Protein AF-A0A7C1WNA3-F1 (afdb_monomer_lite)

Foldseek 3Di:
DVVQCVPFFPDFADDPPDPPSPWTWGWQWADDPPHRPDTDTDTFTDDQQLCLQLPVLLQAPDPNLSSVLRVLCVVVPHDSQQLSLLLSLVQVCCVVVLDHCVLQVANRDRNPSVSSSVSSVCCVVVPDPLSVQSVQTLCRNCVVSNDQLSSQAAPRHHQTNALAALLSLLLLNVFLPSDCLLAVRRVVSVVQQVHDDDLVVSLVRSLQRNLLSQLVVVVVDDPVCVVVDDLVNVQVVCVVVVDHDDSVNSSVNSNVSRLVSVVVCVVVPDDLVPTDHRNVSQVDQHSNGGYDPVSNVVSSVVNVVVSVVVNVVVVVVVPD

Structure (mmCIF, N/CA/C/O backbone):
data_AF-A0A7C1WNA3-F1
#
_entry.id   AF-A0A7C1WNA3-F1
#
loop_
_atom_site.group_PDB
_atom_site.id
_atom_site.type_symbol
_atom_site.label_atom_id
_atom_site.label_alt_id
_atom_site.label_comp_id
_atom_site.label_asym_id
_atom_site.label_entity_id
_atom_site.label_seq_id
_atom_site.pdbx_PDB_ins_code
_atom_site.Cartn_x
_atom_site.Cartn_y
_atom_site.Cartn_z
_atom_site.occupancy
_atom_site.B_iso_or_equiv
_atom_site.auth_seq_id
_atom_site.auth_comp_id
_atom_site.auth_asym_id
_atom_site.auth_atom_id
_atom_site.pdbx_PDB_model_num
ATOM 1 N N . GLY A 1 1 ? 12.438 12.921 -2.416 1.00 82.19 1 GLY A N 1
ATOM 2 C CA . GLY A 1 1 ? 11.435 13.795 -3.075 1.00 82.19 1 GLY A CA 1
ATOM 3 C C . GLY A 1 1 ? 12.039 15.104 -3.565 1.00 82.19 1 GLY A C 1
ATOM 4 O O . GLY A 1 1 ? 11.635 15.626 -4.592 1.00 82.19 1 GLY A O 1
ATOM 5 N N . GLU A 1 2 ? 13.040 15.614 -2.862 1.00 90.38 2 GLU A N 1
ATOM 6 C CA . GLU A 1 2 ? 13.782 16.852 -3.089 1.00 90.38 2 GLU A CA 1
ATOM 7 C C . GLU A 1 2 ? 14.312 16.964 -4.522 1.00 90.38 2 GLU A C 1
ATOM 9 O O . GLU A 1 2 ? 14.096 17.977 -5.172 1.00 90.38 2 GLU A O 1
ATOM 14 N N . ARG A 1 3 ? 14.910 15.897 -5.067 1.00 89.50 3 ARG A N 1
ATOM 15 C CA . ARG A 1 3 ? 15.403 15.880 -6.456 1.00 89.50 3 ARG A CA 1
ATOM 16 C C . ARG A 1 3 ? 14.287 15.981 -7.506 1.00 89.50 3 ARG A C 1
ATOM 18 O O . ARG A 1 3 ? 14.497 16.582 -8.555 1.00 89.50 3 ARG A O 1
ATOM 25 N N . LEU A 1 4 ? 13.116 15.394 -7.240 1.00 92.44 4 LEU A N 1
ATOM 26 C CA . LEU A 1 4 ? 11.930 15.553 -8.094 1.00 92.44 4 LEU A CA 1
ATOM 27 C C . LEU A 1 4 ? 11.435 17.001 -8.034 1.00 92.44 4 LEU A C 1
ATOM 29 O O . LEU A 1 4 ? 11.191 17.602 -9.075 1.00 92.44 4 LEU A O 1
ATOM 33 N N . ALA A 1 5 ? 11.370 17.572 -6.828 1.00 92.25 5 ALA A N 1
ATOM 34 C CA . ALA A 1 5 ? 10.982 18.961 -6.619 1.00 92.25 5 ALA A CA 1
ATOM 35 C C . ALA A 1 5 ? 11.927 19.952 -7.317 1.00 92.25 5 ALA A C 1
ATOM 37 O O . ALA A 1 5 ? 11.470 20.865 -7.992 1.00 92.25 5 ALA A O 1
ATOM 38 N N . GLU A 1 6 ? 13.237 19.749 -7.197 1.00 93.81 6 GLU A N 1
ATOM 39 C CA . GLU A 1 6 ? 14.253 20.621 -7.791 1.00 93.81 6 GLU A CA 1
ATOM 40 C C . GLU A 1 6 ? 14.226 20.596 -9.326 1.00 93.81 6 GLU A C 1
ATOM 42 O O . GLU A 1 6 ? 14.429 21.627 -9.963 1.00 93.81 6 GLU A O 1
ATOM 47 N N . ARG A 1 7 ? 14.011 19.421 -9.931 1.00 93.94 7 ARG A N 1
ATOM 48 C CA . ARG A 1 7 ? 14.268 19.221 -11.368 1.00 93.94 7 ARG A CA 1
ATOM 49 C C . ARG A 1 7 ? 13.031 19.048 -12.236 1.00 93.94 7 ARG A C 1
ATOM 51 O O . ARG A 1 7 ? 13.111 19.322 -13.428 1.00 93.94 7 ARG A O 1
ATOM 58 N N . TYR A 1 8 ? 11.934 18.550 -11.674 1.00 95.44 8 TYR A N 1
ATOM 59 C CA . TYR A 1 8 ? 10.767 18.121 -12.447 1.00 95.44 8 TYR A CA 1
ATOM 60 C C . TYR A 1 8 ? 9.455 18.745 -11.976 1.00 95.44 8 TYR A C 1
ATOM 62 O O . TYR A 1 8 ? 8.510 18.763 -12.756 1.00 95.44 8 TYR A O 1
ATOM 70 N N . LEU A 1 9 ? 9.348 19.255 -10.745 1.00 96.31 9 LEU A N 1
ATOM 71 C CA . LEU A 1 9 ? 8.100 19.845 -10.253 1.00 96.31 9 LEU A CA 1
ATOM 72 C C . LEU A 1 9 ? 7.700 21.065 -11.087 1.00 96.31 9 LEU A C 1
ATOM 74 O O . LEU A 1 9 ? 8.359 22.100 -11.056 1.00 96.31 9 LEU A O 1
ATOM 78 N N . GLY A 1 10 ? 6.575 20.955 -11.792 1.00 95.94 10 GLY A N 1
ATOM 79 C CA . GLY A 1 10 ? 5.985 22.079 -12.516 1.00 95.94 10 GLY A CA 1
ATOM 80 C C . GLY A 1 10 ? 5.085 22.914 -11.633 1.00 95.94 10 GLY A C 1
ATOM 81 O O . GLY A 1 10 ? 5.159 24.140 -11.634 1.00 95.94 10 GLY A O 1
ATOM 82 N N . ARG A 1 11 ? 4.201 22.249 -10.885 1.00 95.31 11 ARG A N 1
ATOM 83 C CA . ARG A 1 11 ? 3.279 22.914 -9.963 1.00 95.31 11 ARG A CA 1
ATOM 84 C C . ARG A 1 11 ? 2.767 21.966 -8.892 1.00 95.31 11 ARG A C 1
ATOM 86 O O . ARG A 1 11 ? 2.820 20.746 -9.037 1.00 95.31 11 ARG A O 1
ATOM 93 N N . ARG A 1 12 ? 2.201 22.562 -7.849 1.00 96.06 12 ARG A N 1
ATOM 94 C CA . ARG A 1 12 ? 1.399 21.872 -6.842 1.00 96.06 12 ARG A CA 1
ATOM 95 C C . ARG A 1 12 ? -0.065 22.236 -7.020 1.00 96.06 12 ARG A C 1
ATOM 97 O O . ARG A 1 12 ? -0.374 23.377 -7.363 1.00 96.06 12 ARG A O 1
ATOM 104 N N . VAL A 1 13 ? -0.950 21.277 -6.787 1.00 96.25 13 VAL A N 1
ATOM 105 C CA . VAL A 1 13 ? -2.403 21.487 -6.795 1.00 96.25 13 VAL A CA 1
ATOM 106 C C . VAL A 1 13 ? -3.018 20.932 -5.512 1.00 96.25 13 VAL A C 1
ATOM 108 O O . VAL A 1 13 ? -2.394 20.157 -4.784 1.00 96.25 13 VAL A O 1
ATOM 111 N N . SER A 1 14 ? -4.226 21.378 -5.187 1.00 96.38 14 SER A N 1
ATOM 112 C CA . SER A 1 14 ? -4.974 20.926 -4.016 1.00 96.38 14 SER A CA 1
ATOM 113 C C . SER A 1 14 ? -6.260 20.219 -4.414 1.00 96.38 14 SER A C 1
ATOM 115 O O . SER A 1 14 ? -6.853 20.503 -5.454 1.00 96.38 14 SER A O 1
ATOM 117 N N . CYS A 1 15 ? -6.717 19.322 -3.540 1.00 96.31 15 CYS A N 1
ATOM 118 C CA . CYS A 1 15 ? -8.102 18.870 -3.556 1.00 96.31 15 CYS A CA 1
ATOM 119 C C . CYS A 1 15 ? -9.043 20.042 -3.233 1.00 96.31 15 CYS A C 1
ATOM 121 O O . CYS A 1 15 ? -8.630 21.047 -2.641 1.00 96.31 15 CYS A O 1
ATOM 123 N N . ALA A 1 16 ? -10.325 19.888 -3.566 1.00 94.75 16 ALA A N 1
ATOM 124 C CA . ALA A 1 16 ? -11.348 20.884 -3.264 1.00 94.75 16 ALA A CA 1
ATOM 125 C C . ALA A 1 16 ? -11.318 21.298 -1.780 1.00 94.75 16 ALA A C 1
ATOM 127 O O . ALA A 1 16 ? -11.247 20.452 -0.889 1.00 94.75 16 ALA A O 1
ATOM 128 N N . HIS A 1 17 ? -11.347 22.611 -1.532 1.00 92.62 17 HIS A N 1
ATOM 129 C CA . HIS A 1 17 ? -11.331 23.233 -0.199 1.00 92.62 17 HIS A CA 1
ATOM 130 C C . HIS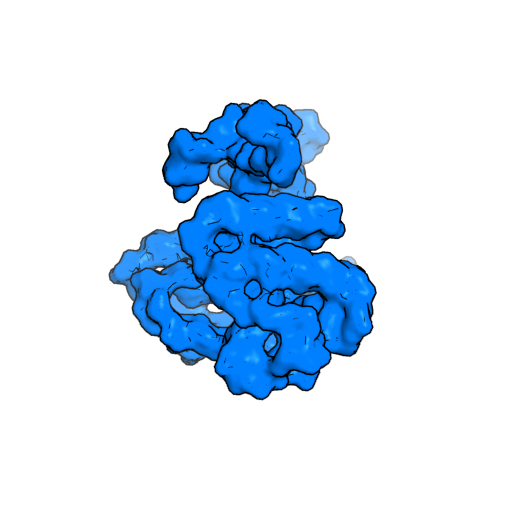 A 1 17 ? -10.099 22.934 0.679 1.00 92.62 17 HIS A C 1
ATOM 132 O O . HIS A 1 17 ? -10.075 23.310 1.850 1.00 92.62 17 HIS A O 1
ATOM 138 N N . CYS A 1 18 ? -9.052 22.296 0.145 1.00 94.44 18 CYS A N 1
ATOM 139 C CA . CYS A 1 18 ? -7.848 21.979 0.907 1.00 94.44 18 CYS A CA 1
ATOM 140 C C . CYS A 1 18 ? -6.769 23.070 0.739 1.00 94.44 18 CYS A C 1
ATOM 142 O O . CYS A 1 18 ? -6.335 23.319 -0.388 1.00 94.44 18 CYS A O 1
ATOM 144 N N . PRO A 1 19 ? -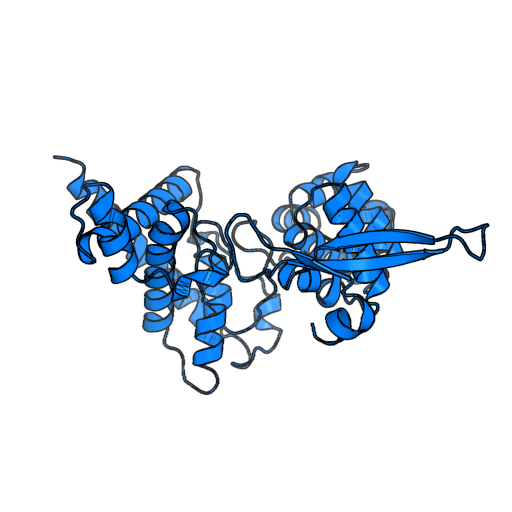6.252 23.673 1.829 1.00 93.00 19 PRO A N 1
ATOM 145 C CA . PRO A 1 19 ? -5.196 24.688 1.743 1.00 93.00 19 PRO A CA 1
ATOM 146 C C . PRO A 1 19 ? -3.778 24.101 1.609 1.00 93.00 19 PRO A C 1
ATOM 148 O O . PRO A 1 19 ? -2.819 24.850 1.459 1.00 93.00 19 PRO A O 1
ATOM 151 N N . VAL A 1 20 ? -3.610 22.775 1.691 1.00 93.94 20 VAL A N 1
ATOM 152 C CA . VAL A 1 20 ? -2.284 22.129 1.788 1.00 93.94 20 VAL A CA 1
ATOM 153 C C . VAL A 1 20 ? -1.576 22.025 0.433 1.00 93.94 20 VAL A C 1
ATOM 155 O O . VAL A 1 20 ? -0.348 22.072 0.382 1.00 93.94 20 VAL A O 1
ATOM 158 N N . ALA A 1 21 ? -2.332 21.863 -0.659 1.00 93.81 21 ALA A N 1
ATOM 159 C CA . ALA A 1 21 ? -1.806 21.618 -2.007 1.00 93.81 21 ALA A CA 1
ATOM 160 C C . ALA A 1 21 ? -0.738 20.504 -2.052 1.00 93.81 21 ALA A C 1
ATOM 162 O O . ALA A 1 21 ? 0.398 20.730 -2.470 1.00 93.81 21 ALA A O 1
ATOM 163 N N . CYS A 1 22 ? -1.054 19.316 -1.524 1.00 94.38 22 CYS A N 1
ATOM 164 C CA . CYS A 1 22 ? -0.089 18.215 -1.417 1.00 94.38 22 CYS A CA 1
ATOM 165 C C . CYS A 1 22 ? 0.193 17.491 -2.741 1.00 94.38 22 CYS A C 1
ATOM 167 O O . CYS A 1 22 ? 1.197 16.796 -2.810 1.00 94.38 22 CYS A O 1
ATOM 169 N N . ILE A 1 23 ? -0.648 17.655 -3.767 1.00 95.12 23 ILE A N 1
ATOM 170 C CA . ILE A 1 23 ? -0.497 16.956 -5.048 1.00 95.12 23 ILE A CA 1
ATOM 171 C C . ILE A 1 23 ? 0.629 17.626 -5.832 1.00 95.12 23 ILE A C 1
ATOM 173 O O . ILE A 1 23 ? 0.541 18.816 -6.160 1.00 95.12 23 ILE A O 1
ATOM 177 N N . HIS A 1 24 ? 1.680 16.871 -6.137 1.00 96.25 24 HIS A N 1
ATOM 178 C CA . HIS A 1 24 ? 2.808 17.336 -6.935 1.00 96.25 24 HIS A CA 1
ATOM 179 C C . HIS A 1 24 ? 2.653 16.873 -8.380 1.00 96.25 24 HIS A C 1
ATOM 181 O O . HIS A 1 24 ? 2.419 15.696 -8.632 1.00 96.25 24 HIS A O 1
ATOM 187 N N . LEU A 1 25 ? 2.819 17.793 -9.332 1.00 97.00 25 LEU A N 1
ATOM 188 C CA . LEU A 1 25 ? 2.789 17.485 -10.759 1.00 97.00 25 LEU A CA 1
ATOM 189 C C . LEU A 1 25 ? 4.186 17.690 -11.350 1.00 97.00 25 LEU A C 1
ATOM 191 O O . LEU A 1 25 ? 4.662 18.827 -11.454 1.00 97.00 25 LEU A O 1
ATOM 195 N N . ALA A 1 26 ? 4.838 16.592 -11.728 1.00 97.31 26 ALA A N 1
ATOM 196 C CA . ALA A 1 26 ? 6.068 16.618 -12.508 1.00 97.31 26 ALA A CA 1
ATOM 197 C C . ALA A 1 26 ? 5.768 17.047 -13.944 1.00 97.31 26 ALA A C 1
ATOM 199 O O . ALA A 1 26 ? 4.706 16.745 -14.477 1.00 97.31 26 ALA A O 1
ATOM 200 N N . VAL A 1 27 ? 6.724 17.714 -14.580 1.00 96.88 27 VAL A N 1
ATOM 201 C CA . VAL A 1 27 ? 6.702 18.056 -16.002 1.00 96.88 27 VAL A CA 1
ATOM 202 C C . VAL A 1 27 ? 7.693 17.151 -16.710 1.00 96.88 27 VAL A C 1
ATOM 204 O O . VAL A 1 27 ? 8.907 17.328 -16.595 1.00 96.88 27 VAL A O 1
ATOM 207 N N . LEU A 1 28 ? 7.170 16.185 -17.454 1.00 93.88 28 LEU A N 1
ATOM 208 C CA . LEU A 1 28 ? 7.953 15.335 -18.334 1.00 93.88 28 LEU A CA 1
ATOM 209 C C . LEU A 1 28 ? 7.975 15.972 -19.727 1.00 93.88 28 LEU A C 1
ATOM 211 O O . LEU A 1 28 ? 6.927 16.192 -20.332 1.00 93.88 28 LEU A O 1
ATOM 215 N N . ARG A 1 29 ? 9.169 16.319 -20.219 1.00 91.19 29 ARG A N 1
ATOM 216 C CA . ARG A 1 29 ? 9.361 16.913 -21.549 1.00 91.19 29 ARG A CA 1
ATOM 217 C C . ARG A 1 29 ? 10.098 15.938 -22.444 1.00 91.19 29 ARG A C 1
ATOM 219 O O . ARG A 1 29 ? 11.282 15.694 -22.238 1.00 91.19 29 ARG A O 1
ATOM 226 N N . GLU A 1 30 ? 9.417 15.452 -23.467 1.00 88.62 30 GLU A N 1
ATOM 227 C CA . GLU A 1 30 ? 9.962 14.466 -24.394 1.00 88.62 30 GLU A CA 1
ATOM 228 C C . GLU A 1 30 ? 10.103 15.079 -25.788 1.00 88.62 30 GLU A C 1
ATOM 230 O O .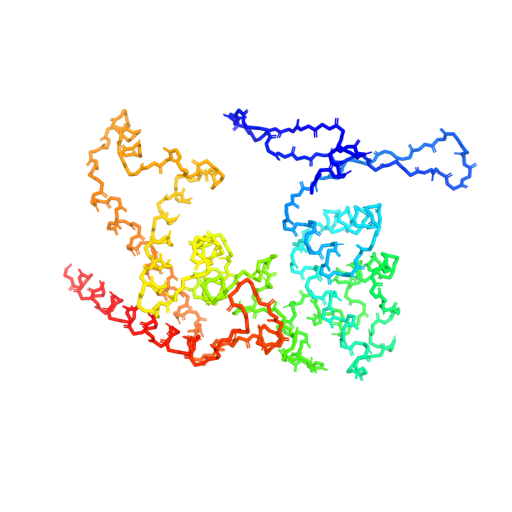 GLU A 1 30 ? 9.128 15.639 -26.296 1.00 88.62 30 GLU A O 1
ATOM 235 N N . PRO A 1 31 ? 11.288 15.020 -26.418 1.00 87.69 31 PRO A N 1
ATOM 236 C CA . PRO A 1 31 ? 11.465 15.546 -27.763 1.00 87.69 31 PRO A CA 1
ATOM 237 C C . PRO A 1 31 ? 10.686 14.702 -28.776 1.00 87.69 31 PRO A C 1
ATOM 239 O O . PRO A 1 31 ? 10.656 13.471 -28.688 1.00 87.69 31 PRO A O 1
ATOM 242 N N . TYR A 1 32 ? 10.096 15.344 -29.784 1.00 85.81 32 TYR A N 1
ATOM 243 C CA . TYR A 1 32 ? 9.568 14.602 -30.929 1.00 85.81 32 TYR A CA 1
ATOM 244 C C . TYR A 1 32 ? 10.724 13.965 -31.707 1.00 85.81 32 TYR A C 1
ATOM 246 O O . TYR A 1 32 ? 11.742 14.608 -31.960 1.00 85.81 32 TYR A O 1
ATOM 254 N N . LYS A 1 33 ? 10.549 12.706 -32.136 1.00 80.38 33 LYS A N 1
ATOM 255 C CA . LYS A 1 33 ? 11.604 11.917 -32.805 1.00 80.38 33 LYS A CA 1
ATOM 256 C C . LYS A 1 33 ? 12.230 12.620 -34.018 1.00 80.38 33 LYS A C 1
ATOM 258 O O . LYS A 1 33 ? 13.418 12.450 -34.259 1.00 80.38 33 LYS A O 1
ATOM 263 N N . ASN A 1 34 ? 11.441 13.406 -34.753 1.00 86.19 34 ASN A N 1
ATOM 264 C CA . ASN A 1 34 ? 11.853 14.025 -36.017 1.00 86.19 34 ASN A CA 1
ATOM 265 C C . ASN A 1 34 ? 11.862 15.564 -35.983 1.00 86.19 34 ASN A C 1
ATOM 267 O O . ASN A 1 34 ? 12.097 16.186 -37.014 1.00 86.19 34 ASN A O 1
ATOM 271 N N . GLU A 1 35 ? 11.603 16.189 -34.831 1.00 86.12 35 GLU A N 1
ATOM 272 C CA . GLU A 1 35 ? 11.439 17.644 -34.733 1.00 86.12 35 GLU A CA 1
ATOM 273 C C . GLU A 1 35 ? 12.253 18.205 -33.549 1.00 86.12 35 GLU A C 1
ATOM 275 O O . GLU A 1 35 ? 11.746 18.282 -32.429 1.00 86.12 35 GLU A O 1
ATOM 280 N N . PRO A 1 36 ? 13.521 18.617 -33.771 1.00 69.31 36 PRO A N 1
ATOM 281 C CA . PRO A 1 36 ? 14.528 18.841 -32.720 1.00 69.31 36 PRO A CA 1
ATOM 282 C C . PRO A 1 36 ? 14.260 20.008 -31.751 1.00 69.31 36 PRO A C 1
ATOM 284 O O . PRO A 1 36 ? 15.050 20.236 -30.838 1.00 69.31 36 PRO A O 1
ATOM 287 N N . TYR A 1 37 ? 13.152 20.734 -31.912 1.00 84.69 37 TYR A N 1
ATOM 288 C CA . TYR A 1 37 ? 12.747 21.844 -31.038 1.00 84.69 37 TYR A CA 1
ATOM 289 C C . TYR A 1 37 ? 11.339 21.691 -30.460 1.00 84.69 37 TYR A C 1
ATOM 291 O O . TYR A 1 37 ? 10.916 22.511 -29.642 1.00 84.69 37 TYR A O 1
ATOM 299 N N . PHE A 1 38 ? 10.613 20.651 -30.861 1.00 88.56 38 PHE A N 1
ATOM 300 C CA . PHE A 1 38 ? 9.264 20.398 -30.388 1.00 88.56 38 PHE A CA 1
ATOM 301 C C . PHE A 1 38 ? 9.320 19.366 -29.265 1.00 88.56 38 PHE A C 1
ATOM 303 O O . PHE A 1 38 ? 10.083 18.399 -29.322 1.00 88.56 38 PHE A O 1
ATOM 310 N N . TYR A 1 39 ? 8.476 19.551 -28.250 1.00 89.25 39 TYR A N 1
ATOM 311 C CA . TYR A 1 39 ? 8.396 18.650 -27.104 1.00 89.25 39 TYR A CA 1
ATOM 312 C C . TYR A 1 39 ? 6.946 18.302 -26.789 1.00 89.25 39 TYR A C 1
ATOM 314 O O . TYR A 1 39 ? 6.096 19.193 -26.712 1.00 89.25 39 TYR A O 1
ATOM 322 N N . LYS A 1 40 ? 6.679 17.023 -26.528 1.00 90.12 40 LYS A N 1
ATOM 323 C CA . LYS A 1 40 ? 5.497 16.610 -25.773 1.00 90.12 40 LYS A CA 1
ATOM 324 C C . LYS A 1 40 ? 5.751 16.980 -24.315 1.00 90.12 40 LYS A C 1
ATOM 326 O O . LYS A 1 40 ? 6.793 16.639 -23.761 1.00 90.12 40 LYS A O 1
ATOM 331 N N . THR A 1 41 ? 4.829 17.728 -23.719 1.00 93.69 41 THR A N 1
ATOM 332 C CA . THR A 1 41 ? 4.868 18.047 -22.290 1.00 93.69 41 THR A CA 1
ATOM 333 C C . THR A 1 41 ? 3.740 17.304 -21.601 1.00 93.69 41 THR A C 1
ATOM 335 O O . THR A 1 41 ? 2.576 17.597 -21.868 1.00 93.69 41 THR A O 1
ATOM 338 N N . THR A 1 42 ? 4.086 16.381 -20.712 1.00 95.00 42 THR A N 1
ATOM 339 C CA . THR A 1 42 ? 3.125 15.629 -19.905 1.00 95.00 42 THR A CA 1
ATOM 340 C C . THR A 1 42 ? 3.241 16.050 -18.446 1.00 95.00 42 THR A C 1
ATOM 342 O O . THR A 1 42 ? 4.348 16.218 -17.929 1.00 95.00 42 THR A O 1
ATOM 345 N N . PHE A 1 43 ? 2.100 16.232 -17.782 1.00 96.12 43 PHE A N 1
ATOM 346 C CA . PHE A 1 43 ? 2.059 16.431 -16.338 1.00 96.12 43 PHE A CA 1
ATOM 347 C C . PHE A 1 43 ? 1.774 15.101 -15.656 1.00 96.12 43 PHE A C 1
ATOM 349 O O . PHE A 1 43 ? 0.683 14.567 -15.821 1.00 96.12 43 PHE A O 1
ATOM 356 N N . VAL A 1 44 ? 2.727 14.607 -14.872 1.00 96.56 44 VAL A N 1
ATOM 357 C CA . VAL A 1 44 ? 2.605 13.327 -14.164 1.00 96.56 44 VAL A CA 1
ATOM 358 C C . VAL A 1 44 ? 2.448 13.612 -12.677 1.00 96.56 44 VAL A C 1
ATOM 360 O O . VAL A 1 44 ? 3.317 14.248 -12.070 1.00 96.56 44 VAL A O 1
ATOM 363 N N . SER A 1 45 ? 1.329 13.186 -12.092 1.00 95.31 45 SER A N 1
ATOM 364 C CA . SER A 1 45 ? 1.125 13.286 -10.647 1.00 95.31 45 SER A CA 1
ATOM 365 C C . SER A 1 45 ? 2.013 12.279 -9.937 1.00 95.31 45 SER A C 1
ATOM 367 O O . SER A 1 45 ? 2.071 11.122 -10.338 1.00 95.31 45 SER A O 1
ATOM 369 N N . TYR A 1 46 ? 2.713 12.707 -8.891 1.00 94.50 46 TYR A N 1
ATOM 370 C CA . TYR A 1 46 ? 3.547 11.806 -8.108 1.00 94.50 46 TYR A CA 1
ATOM 371 C C . TYR A 1 46 ? 3.367 12.032 -6.612 1.00 94.50 46 TYR A C 1
ATOM 373 O O . TYR A 1 46 ? 3.326 13.160 -6.120 1.00 94.50 46 TYR A O 1
ATOM 381 N N . ASP A 1 47 ? 3.348 10.918 -5.893 1.00 94.19 47 ASP A N 1
ATOM 382 C CA . ASP A 1 47 ? 3.351 10.841 -4.439 1.00 94.19 47 ASP A CA 1
ATOM 383 C C . ASP A 1 47 ? 4.295 9.714 -4.001 1.00 94.19 47 ASP A C 1
ATOM 385 O O . ASP A 1 47 ? 4.944 9.065 -4.824 1.00 94.19 47 ASP A O 1
ATOM 389 N N . TYR A 1 48 ? 4.405 9.490 -2.693 1.00 95.62 48 TYR A N 1
ATOM 390 C CA . TYR A 1 48 ? 5.312 8.488 -2.136 1.00 95.62 48 TYR A CA 1
ATOM 391 C C . TYR A 1 48 ? 5.091 7.079 -2.709 1.00 95.62 48 TYR A C 1
ATOM 393 O O . TYR A 1 48 ? 6.051 6.473 -3.177 1.00 95.62 48 TYR A O 1
ATOM 401 N N . GLU A 1 49 ? 3.850 6.581 -2.710 1.00 96.81 49 GLU A N 1
ATOM 402 C CA . GLU A 1 49 ? 3.554 5.205 -3.134 1.00 96.81 49 GLU A CA 1
ATOM 403 C C . GLU A 1 49 ? 3.800 4.968 -4.635 1.00 96.81 49 GLU A C 1
ATOM 405 O O . GLU A 1 49 ? 4.507 4.015 -4.965 1.00 96.81 49 GLU A O 1
ATOM 410 N N . PRO A 1 50 ? 3.361 5.851 -5.559 1.00 96.69 50 PRO A N 1
ATOM 411 C CA . PRO A 1 50 ? 3.735 5.732 -6.968 1.00 96.69 50 PRO A CA 1
ATOM 412 C C . PRO A 1 50 ? 5.247 5.792 -7.221 1.00 96.69 50 PRO A C 1
ATOM 414 O O . PRO A 1 50 ? 5.767 5.016 -8.021 1.00 96.69 50 PRO A O 1
ATOM 417 N N . ILE A 1 51 ? 5.981 6.667 -6.514 1.00 97.00 51 ILE A N 1
ATOM 418 C CA . ILE A 1 51 ? 7.451 6.728 -6.617 1.00 97.00 51 ILE A CA 1
ATOM 419 C C . ILE A 1 51 ? 8.078 5.420 -6.139 1.00 97.00 51 ILE A C 1
ATOM 421 O O . ILE A 1 51 ? 9.040 4.940 -6.739 1.00 97.00 51 ILE A O 1
ATOM 425 N N . TYR A 1 52 ? 7.572 4.861 -5.043 1.00 97.50 52 TYR A N 1
ATOM 426 C CA . TYR A 1 52 ? 8.039 3.581 -4.538 1.00 97.50 52 TYR A CA 1
ATOM 427 C C . TYR A 1 52 ? 7.814 2.479 -5.578 1.00 97.50 52 TYR A C 1
ATOM 429 O O . TYR A 1 52 ? 8.770 1.799 -5.958 1.00 97.50 52 TYR A O 1
ATOM 437 N N . ALA A 1 53 ? 6.580 2.342 -6.057 1.00 98.12 53 ALA A N 1
ATOM 438 C CA . ALA A 1 53 ? 6.151 1.208 -6.858 1.00 98.12 53 ALA A CA 1
ATOM 439 C C . ALA A 1 53 ? 6.695 1.250 -8.291 1.00 98.12 53 ALA A C 1
ATOM 441 O O . ALA A 1 53 ? 7.226 0.255 -8.769 1.00 98.12 53 ALA A O 1
ATOM 442 N N . CYS A 1 54 ? 6.642 2.406 -8.958 1.00 98.00 54 CYS A N 1
ATOM 443 C CA . CYS A 1 54 ? 7.161 2.581 -10.322 1.00 98.00 54 CYS A CA 1
ATOM 444 C C . CYS A 1 54 ? 8.656 2.947 -10.352 1.00 98.00 54 CYS A C 1
ATOM 446 O O . CYS A 1 54 ? 9.270 3.024 -11.417 1.00 98.00 54 CYS A O 1
ATOM 448 N N . GLY A 1 55 ? 9.244 3.220 -9.185 1.00 97.19 55 GLY A N 1
ATOM 449 C CA . GLY A 1 55 ? 10.632 3.631 -9.035 1.00 97.19 55 GLY A CA 1
ATOM 450 C C . GLY A 1 55 ? 11.471 2.586 -8.312 1.00 97.19 55 GLY A C 1
ATOM 451 O O . GLY A 1 55 ? 12.036 1.687 -8.934 1.00 97.19 55 GLY A O 1
ATOM 452 N N . SER A 1 56 ? 11.590 2.723 -6.989 1.00 96.44 56 SER A N 1
ATOM 453 C CA . SER A 1 56 ? 12.519 1.914 -6.187 1.00 96.44 56 SER A CA 1
ATOM 454 C C . SER A 1 56 ? 12.227 0.414 -6.232 1.00 96.44 56 SER A C 1
ATOM 456 O O . SER A 1 56 ? 13.168 -0.371 -6.278 1.00 96.44 56 SER A O 1
ATOM 458 N N . MET A 1 57 ? 10.952 0.017 -6.257 1.00 97.81 57 MET A N 1
ATOM 459 C CA . MET A 1 57 ? 10.536 -1.388 -6.327 1.00 97.81 57 MET A CA 1
ATOM 460 C C . MET A 1 57 ? 10.967 -2.048 -7.647 1.00 97.81 57 MET A C 1
ATOM 462 O O . MET A 1 57 ? 11.373 -3.202 -7.651 1.00 97.81 57 MET A O 1
ATOM 466 N N . LEU A 1 58 ? 10.981 -1.296 -8.752 1.00 98.25 58 LEU A N 1
ATOM 467 C CA . LEU A 1 58 ? 11.444 -1.764 -10.065 1.00 98.25 58 LEU A CA 1
ATOM 468 C C . LEU A 1 58 ? 12.949 -1.573 -10.292 1.00 98.25 58 LEU A C 1
ATOM 470 O O . LEU A 1 58 ? 13.432 -1.777 -11.409 1.00 98.25 58 LEU A O 1
ATOM 474 N N . GLY A 1 59 ? 13.702 -1.150 -9.271 1.00 97.19 59 GLY A N 1
ATOM 475 C CA . GLY A 1 59 ? 15.131 -0.853 -9.398 1.00 97.19 59 GLY A CA 1
ATOM 476 C C . GLY A 1 59 ? 15.429 0.341 -10.314 1.00 97.19 59 GLY A C 1
ATOM 477 O O . GLY A 1 59 ? 16.507 0.425 -10.901 1.00 97.19 59 GLY A O 1
ATOM 478 N N . MET A 1 60 ? 14.478 1.265 -10.479 1.00 95.94 60 MET A N 1
ATOM 479 C CA . MET A 1 60 ? 14.589 2.375 -11.422 1.00 95.94 60 MET A CA 1
ATOM 480 C C . MET A 1 60 ? 15.620 3.416 -10.970 1.00 95.94 60 MET A C 1
ATOM 482 O O . MET A 1 60 ? 15.411 4.160 -10.012 1.00 95.94 60 MET A O 1
ATOM 486 N N . GLY A 1 61 ? 16.724 3.520 -11.713 1.00 89.81 61 GLY A N 1
ATOM 487 C CA . GLY A 1 61 ? 17.761 4.532 -11.475 1.00 89.81 61 GLY A CA 1
ATOM 488 C C . GLY A 1 61 ? 17.471 5.900 -12.108 1.00 89.81 61 GLY A C 1
ATOM 489 O O . GLY A 1 61 ? 18.078 6.902 -11.723 1.00 89.81 61 GLY A O 1
ATOM 490 N N . SER A 1 62 ? 16.552 5.964 -13.079 1.00 92.94 62 SER A N 1
ATOM 491 C CA . SER A 1 62 ? 16.235 7.191 -13.817 1.00 92.94 62 SER A CA 1
ATOM 492 C C . SER A 1 62 ? 14.896 7.792 -13.383 1.00 92.94 62 SER A C 1
ATOM 494 O O . SER A 1 62 ? 13.863 7.128 -13.382 1.00 92.94 62 SER A O 1
ATOM 496 N N . THR A 1 63 ? 14.893 9.082 -13.031 1.00 94.12 63 THR A N 1
ATOM 497 C CA . THR A 1 63 ? 13.646 9.795 -12.701 1.00 94.12 63 THR A CA 1
ATOM 498 C C . THR A 1 63 ? 12.720 9.886 -13.910 1.00 94.12 63 THR A C 1
ATOM 500 O O . THR A 1 63 ? 11.520 9.713 -13.762 1.00 94.12 63 THR A O 1
ATOM 503 N N . GLU A 1 64 ? 13.278 10.110 -15.101 1.00 94.25 64 GLU A N 1
ATOM 504 C CA . GLU A 1 64 ? 12.508 10.160 -16.345 1.00 94.25 64 GLU A CA 1
ATOM 505 C C . GLU A 1 64 ? 11.838 8.813 -16.649 1.00 94.25 64 GLU A C 1
ATOM 507 O O . GLU A 1 64 ? 10.642 8.783 -16.916 1.00 94.25 64 GLU A O 1
ATOM 512 N N . GLY A 1 65 ? 12.571 7.697 -16.540 1.00 95.62 65 GLY A N 1
ATOM 513 C CA . GLY A 1 65 ? 12.012 6.360 -16.748 1.00 95.62 65 GLY A CA 1
ATOM 514 C C . GLY A 1 65 ? 10.920 6.018 -15.737 1.00 95.62 65 GLY A C 1
ATOM 515 O O . GLY A 1 65 ? 9.875 5.519 -16.135 1.00 95.62 65 GLY A O 1
ATOM 516 N N . MET A 1 66 ? 11.107 6.366 -14.457 1.00 97.12 66 MET A N 1
ATOM 517 C CA . MET A 1 66 ? 10.058 6.214 -13.436 1.00 97.12 66 MET A CA 1
ATOM 518 C C . MET A 1 66 ? 8.796 7.007 -13.798 1.00 97.12 66 MET A C 1
ATOM 520 O O . MET A 1 66 ? 7.701 6.460 -13.736 1.00 97.12 66 MET A O 1
ATOM 524 N N . LEU A 1 67 ? 8.944 8.272 -14.216 1.00 97.25 67 LEU A N 1
ATOM 525 C CA . LEU A 1 67 ? 7.807 9.109 -14.608 1.00 97.25 67 LEU A CA 1
ATOM 526 C C . LEU A 1 67 ? 7.087 8.564 -15.846 1.00 97.25 67 LEU A C 1
ATOM 528 O O . LEU A 1 67 ? 5.871 8.676 -15.902 1.00 97.25 67 LEU A O 1
ATOM 532 N N . LYS A 1 68 ? 7.802 7.957 -16.803 1.00 97.06 68 LYS A N 1
ATOM 533 C CA . LYS A 1 68 ? 7.187 7.295 -17.968 1.00 97.06 68 LYS A CA 1
ATOM 534 C C . LYS A 1 68 ? 6.387 6.064 -17.574 1.00 97.06 68 LYS A C 1
ATOM 536 O O . LYS A 1 68 ? 5.264 5.908 -18.027 1.00 97.06 68 LYS A O 1
ATOM 541 N N . VAL A 1 69 ? 6.950 5.210 -16.718 1.00 98.06 69 VAL A N 1
ATOM 542 C CA . VAL A 1 69 ? 6.237 4.033 -16.197 1.00 98.06 69 VAL A CA 1
ATOM 543 C C . VAL A 1 69 ? 4.980 4.470 -15.449 1.00 98.06 69 VAL A C 1
ATOM 545 O O . VAL A 1 69 ? 3.913 3.920 -15.687 1.00 98.06 69 VAL A O 1
ATOM 548 N N . LEU A 1 70 ? 5.089 5.491 -14.597 1.00 97.94 70 LEU A N 1
ATOM 549 C CA . LEU A 1 70 ? 3.946 6.025 -13.866 1.00 97.94 70 LEU A CA 1
ATOM 550 C C . LEU A 1 70 ? 2.884 6.642 -14.794 1.00 97.94 70 LEU A C 1
ATOM 552 O O . LEU A 1 70 ? 1.702 6.389 -14.601 1.00 97.94 70 LEU A O 1
ATOM 556 N N . ASP A 1 71 ? 3.288 7.404 -15.813 1.00 97.69 71 ASP A N 1
ATOM 557 C CA . ASP A 1 71 ? 2.367 7.958 -16.820 1.00 97.69 71 ASP A CA 1
ATOM 558 C C . ASP A 1 71 ? 1.602 6.852 -17.564 1.00 97.69 71 ASP A C 1
ATOM 560 O O . ASP A 1 71 ? 0.403 6.981 -17.800 1.00 97.69 71 ASP A O 1
ATOM 564 N N . GLU A 1 72 ? 2.263 5.737 -17.884 1.00 97.75 72 GLU A N 1
ATOM 565 C CA . GLU A 1 72 ? 1.636 4.587 -18.546 1.00 97.75 72 GLU A CA 1
ATOM 566 C C . GLU A 1 72 ? 0.614 3.890 -17.638 1.00 97.75 72 GLU A C 1
ATOM 568 O O . GLU A 1 72 ? -0.509 3.612 -18.059 1.00 97.75 72 GLU A O 1
ATOM 573 N N . VAL A 1 73 ? 0.971 3.662 -16.368 1.00 98.25 73 VAL A N 1
ATOM 574 C CA . VAL A 1 73 ? 0.057 3.121 -15.347 1.00 98.25 73 VAL A CA 1
ATOM 575 C C . VAL A 1 73 ? -1.195 3.995 -15.220 1.00 98.25 73 VAL A C 1
ATOM 577 O O . VAL A 1 73 ? -2.313 3.479 -15.269 1.00 98.25 73 VAL A O 1
ATOM 580 N N . GLU A 1 74 ? -1.016 5.312 -15.090 1.00 96.75 74 GLU A N 1
ATOM 581 C CA . GLU A 1 74 ? -2.113 6.281 -14.972 1.00 96.75 74 GLU A CA 1
ATOM 582 C C . GLU A 1 74 ? -2.955 6.344 -16.255 1.00 96.75 74 GLU A C 1
ATOM 584 O O . GLU A 1 74 ? -4.181 6.427 -16.185 1.00 96.75 74 GLU A O 1
ATOM 589 N N . THR A 1 75 ? -2.321 6.248 -17.428 1.00 96.50 75 THR A N 1
ATOM 590 C CA . THR A 1 75 ? -3.003 6.254 -18.733 1.00 96.50 75 THR A CA 1
ATOM 591 C C . THR A 1 75 ? -3.984 5.091 -18.864 1.00 96.50 75 THR A C 1
ATOM 593 O O . THR A 1 75 ? -5.096 5.283 -19.361 1.00 96.50 75 THR A O 1
ATOM 596 N N . TYR A 1 76 ? -3.613 3.904 -18.380 1.00 97.81 76 TYR A N 1
ATOM 597 C CA . TYR A 1 76 ? -4.511 2.746 -18.342 1.00 97.81 76 TYR A CA 1
ATOM 598 C C . TYR A 1 76 ? -5.446 2.719 -17.124 1.00 97.81 76 TYR A C 1
ATOM 600 O O . TYR A 1 76 ? -6.353 1.888 -17.076 1.00 97.81 76 TYR A O 1
ATOM 608 N N . GLY A 1 77 ? -5.264 3.616 -16.150 1.00 97.44 77 GLY A N 1
ATOM 609 C CA . GLY A 1 77 ? -6.067 3.659 -14.926 1.00 97.44 77 GLY A CA 1
ATOM 610 C C . GLY A 1 77 ? -5.819 2.475 -13.986 1.00 97.44 77 GLY A C 1
ATOM 611 O O . GLY A 1 77 ? -6.747 2.020 -13.314 1.00 97.44 77 GLY A O 1
ATOM 612 N N . LEU A 1 78 ? -4.592 1.951 -13.962 1.00 98.38 78 LEU A N 1
ATOM 613 C CA . LEU A 1 78 ? -4.188 0.855 -13.080 1.00 98.38 78 LEU A CA 1
ATOM 614 C C . LEU A 1 78 ? -3.758 1.373 -11.701 1.00 98.38 78 LEU A C 1
ATOM 616 O O . LEU A 1 78 ? -3.304 2.506 -11.560 1.00 98.38 78 LEU A O 1
ATOM 620 N N . ASP A 1 79 ? -3.831 0.522 -10.674 1.00 98.12 79 ASP A N 1
ATOM 621 C CA . ASP A 1 79 ? -3.204 0.838 -9.388 1.00 98.12 79 ASP A CA 1
ATOM 622 C C . ASP A 1 79 ? -1.674 0.760 -9.503 1.00 98.12 79 ASP A C 1
ATOM 624 O O . ASP A 1 79 ? -1.110 -0.293 -9.823 1.00 98.12 79 ASP A O 1
ATOM 628 N N . ALA A 1 80 ? -0.994 1.869 -9.207 1.00 98.06 80 ALA A N 1
ATOM 629 C CA . ALA A 1 80 ? 0.456 1.973 -9.319 1.00 98.06 80 ALA A CA 1
ATOM 630 C C . ALA A 1 80 ? 1.203 1.023 -8.382 1.00 98.06 80 ALA A C 1
ATOM 632 O O . ALA A 1 80 ? 2.227 0.470 -8.789 1.00 98.06 80 ALA A O 1
ATOM 633 N N . MET A 1 81 ? 0.703 0.807 -7.157 1.00 98.25 81 MET A N 1
ATOM 634 C CA . MET A 1 81 ? 1.345 -0.114 -6.214 1.00 98.25 81 MET A CA 1
ATOM 635 C C . MET A 1 81 ? 1.260 -1.550 -6.713 1.00 98.25 81 MET A C 1
ATOM 637 O O . MET A 1 81 ? 2.295 -2.197 -6.883 1.00 98.25 81 MET A O 1
ATOM 641 N N . SER A 1 82 ? 0.046 -2.018 -7.006 1.00 98.56 82 SER A N 1
ATOM 642 C CA . SER A 1 82 ? -0.190 -3.383 -7.477 1.00 98.56 82 SER A CA 1
ATOM 643 C C . SER A 1 82 ? 0.570 -3.665 -8.766 1.00 98.56 82 SER A C 1
ATOM 645 O O . SER A 1 82 ? 1.259 -4.678 -8.872 1.00 98.56 82 SER A O 1
ATOM 647 N N . THR A 1 83 ? 0.545 -2.722 -9.712 1.00 98.75 83 THR A N 1
ATOM 648 C CA . THR A 1 83 ? 1.284 -2.848 -10.974 1.00 98.75 83 THR A CA 1
ATOM 649 C C . THR A 1 83 ? 2.790 -2.932 -10.731 1.00 98.75 83 THR A C 1
ATOM 651 O O . THR A 1 83 ? 3.436 -3.866 -11.200 1.00 98.75 83 THR A O 1
ATOM 654 N N . GLY A 1 84 ? 3.367 -2.006 -9.958 1.00 98.56 84 GLY A N 1
ATOM 655 C CA . GLY A 1 84 ? 4.806 -1.991 -9.687 1.00 98.56 84 GLY A CA 1
ATOM 656 C C . GLY A 1 84 ? 5.299 -3.242 -8.956 1.00 98.56 84 GLY A C 1
ATOM 657 O O . GLY A 1 84 ? 6.327 -3.811 -9.321 1.00 98.56 84 GLY A O 1
ATOM 658 N N . VAL A 1 85 ? 4.554 -3.722 -7.958 1.00 98.75 85 VAL A N 1
ATOM 659 C CA . VAL A 1 85 ? 4.912 -4.933 -7.202 1.00 98.75 85 VAL A CA 1
ATOM 660 C C . VAL A 1 85 ? 4.758 -6.199 -8.052 1.00 98.75 85 VAL A C 1
ATOM 662 O O . VAL A 1 85 ? 5.620 -7.078 -7.998 1.00 98.75 85 VAL A O 1
ATOM 665 N N . ALA A 1 86 ? 3.713 -6.292 -8.879 1.00 98.81 86 ALA A N 1
ATOM 666 C CA . ALA A 1 86 ? 3.526 -7.410 -9.803 1.00 98.81 86 ALA A CA 1
ATOM 667 C C . ALA A 1 86 ? 4.639 -7.469 -10.864 1.00 98.81 86 ALA A C 1
ATOM 669 O O . ALA A 1 86 ? 5.189 -8.540 -11.130 1.00 98.81 86 ALA A O 1
ATOM 670 N N . LEU A 1 87 ? 5.031 -6.320 -11.422 1.00 98.81 87 LEU A N 1
ATOM 671 C CA . LEU A 1 87 ? 6.149 -6.223 -12.363 1.00 98.81 87 LEU A CA 1
ATOM 672 C C . LEU A 1 87 ? 7.494 -6.551 -11.700 1.00 98.81 87 LEU A C 1
ATOM 674 O O . LEU A 1 87 ? 8.313 -7.229 -12.313 1.00 98.81 87 LEU A O 1
ATOM 678 N N . ALA A 1 88 ? 7.712 -6.150 -10.444 1.00 98.75 88 ALA A N 1
ATOM 679 C CA . ALA A 1 88 ? 8.903 -6.548 -9.695 1.00 98.75 88 ALA A CA 1
ATOM 680 C C . ALA A 1 88 ? 8.960 -8.067 -9.481 1.00 98.75 88 ALA A C 1
ATOM 682 O O . ALA A 1 88 ? 10.002 -8.686 -9.698 1.00 98.75 88 ALA A O 1
ATOM 683 N N . TRP A 1 89 ? 7.836 -8.698 -9.128 1.00 98.81 89 TRP A N 1
ATOM 684 C CA . TRP A 1 89 ? 7.772 -10.157 -9.052 1.00 98.81 89 TRP A CA 1
ATOM 685 C C . TRP A 1 89 ? 8.035 -10.810 -10.412 1.00 98.81 89 TRP A C 1
ATOM 687 O O . TRP A 1 89 ? 8.793 -11.772 -10.458 1.00 98.81 89 TRP A O 1
ATOM 697 N N . MET A 1 90 ? 7.485 -10.281 -11.513 1.00 98.75 90 MET A N 1
ATOM 698 C CA . MET A 1 90 ? 7.761 -10.783 -12.866 1.00 98.75 90 MET A CA 1
ATOM 699 C C . MET A 1 90 ? 9.262 -10.736 -13.176 1.00 98.75 90 MET A C 1
ATOM 701 O O . MET A 1 90 ? 9.811 -11.729 -13.653 1.00 98.75 90 MET A O 1
ATOM 705 N N . THR A 1 91 ? 9.936 -9.619 -12.886 1.00 98.69 91 THR A N 1
ATOM 706 C CA . THR A 1 91 ? 11.382 -9.476 -13.113 1.00 98.69 91 THR A CA 1
ATOM 707 C C . THR A 1 91 ? 12.180 -10.461 -12.269 1.00 98.69 91 THR A C 1
ATOM 709 O O . THR A 1 91 ? 13.060 -11.144 -12.790 1.00 98.69 91 THR A O 1
ATOM 712 N N . GLU A 1 92 ? 11.851 -10.609 -10.984 1.00 98.50 92 GLU A N 1
ATOM 713 C CA . GLU A 1 92 ? 12.570 -11.546 -10.122 1.00 98.50 92 GLU A CA 1
ATOM 714 C C . GLU A 1 92 ? 12.295 -13.016 -10.484 1.00 98.50 92 GLU A C 1
ATOM 716 O O . GLU A 1 92 ? 13.206 -13.845 -10.480 1.00 98.50 92 GLU A O 1
ATOM 721 N N . ALA A 1 93 ? 11.053 -13.355 -10.835 1.00 98.62 93 ALA A N 1
ATOM 722 C CA . ALA A 1 93 ? 10.673 -14.686 -11.302 1.00 98.62 93 ALA A CA 1
ATOM 723 C C . ALA A 1 93 ? 11.397 -15.045 -12.607 1.00 98.62 93 ALA A C 1
ATOM 725 O O . ALA A 1 93 ? 11.839 -16.185 -12.766 1.00 98.62 93 ALA A O 1
ATOM 726 N N . TYR A 1 94 ? 11.573 -14.069 -13.501 1.00 98.69 94 TYR A N 1
ATOM 727 C CA . TYR A 1 94 ? 12.356 -14.215 -14.722 1.00 98.69 94 TYR A CA 1
ATOM 728 C C . TYR A 1 94 ? 13.846 -14.447 -14.427 1.00 98.69 94 TYR A C 1
ATOM 730 O O . TYR A 1 94 ? 14.433 -15.401 -14.936 1.00 98.69 94 TYR A O 1
ATOM 738 N N . GLU A 1 95 ? 14.462 -13.645 -13.549 1.00 98.25 95 GLU A N 1
ATOM 739 C CA . GLU A 1 95 ? 15.869 -13.831 -13.149 1.00 98.25 95 GLU A CA 1
ATOM 740 C C . GLU A 1 95 ? 16.126 -15.184 -12.473 1.00 98.25 95 GLU A C 1
ATOM 742 O O . GLU A 1 95 ? 17.194 -15.777 -12.637 1.00 98.25 95 GLU A O 1
ATOM 747 N N . ARG A 1 96 ? 15.136 -15.699 -11.739 1.00 97.94 96 ARG A N 1
ATOM 748 C CA . ARG A 1 96 ? 15.176 -17.024 -11.101 1.00 97.94 96 ARG A CA 1
ATOM 749 C C . ARG A 1 96 ? 14.835 -18.176 -12.050 1.00 97.94 96 ARG A C 1
ATOM 751 O O . ARG A 1 96 ? 14.915 -19.330 -11.634 1.00 97.94 96 ARG A O 1
ATOM 758 N N . GLY A 1 97 ? 14.454 -17.888 -13.296 1.00 98.12 97 GLY A N 1
ATOM 759 C CA . GLY A 1 97 ? 14.080 -18.889 -14.297 1.00 98.12 97 GLY A CA 1
ATOM 760 C C . GLY A 1 97 ? 12.752 -19.602 -14.023 1.00 98.12 97 GLY A C 1
ATOM 761 O O . GLY A 1 97 ? 12.532 -20.685 -14.561 1.00 98.12 97 GLY A O 1
ATOM 762 N N . LEU A 1 98 ? 11.879 -19.027 -13.188 1.00 98.44 98 LEU A N 1
ATOM 763 C CA . LEU A 1 98 ? 10.516 -19.533 -12.965 1.00 98.44 98 LEU A CA 1
ATOM 764 C C . LEU A 1 98 ? 9.608 -19.249 -14.166 1.00 98.44 98 LEU A C 1
ATOM 766 O O . LEU A 1 98 ? 8.706 -20.025 -14.467 1.00 98.44 98 LEU A O 1
ATOM 770 N N . VAL A 1 99 ? 9.882 -18.146 -14.861 1.00 98.38 99 VAL A N 1
ATOM 771 C CA . VAL A 1 99 ? 9.281 -17.778 -16.144 1.00 98.38 99 VAL A CA 1
ATOM 772 C C . VAL A 1 99 ? 10.379 -17.375 -17.120 1.00 98.38 99 VAL A C 1
ATOM 774 O O . VAL A 1 99 ? 11.483 -17.008 -16.716 1.00 98.38 99 VAL A O 1
ATOM 777 N N . THR A 1 100 ? 10.092 -17.457 -18.413 1.00 98.31 100 THR A N 1
ATOM 778 C CA . THR A 1 100 ? 11.027 -17.138 -19.497 1.00 98.31 100 THR A CA 1
ATOM 779 C C . THR A 1 100 ? 10.380 -16.185 -20.503 1.00 98.31 100 THR A C 1
ATOM 781 O O . THR A 1 100 ? 9.201 -15.860 -20.386 1.00 98.31 100 THR A O 1
ATOM 784 N N . GLU A 1 101 ? 11.115 -15.775 -21.546 1.00 97.31 101 GLU A N 1
ATOM 785 C CA . GLU A 1 101 ? 10.572 -14.898 -22.602 1.00 97.31 101 GLU A CA 1
ATOM 786 C C . GLU A 1 101 ? 9.405 -15.542 -23.368 1.00 97.31 101 GLU A C 1
ATOM 788 O O . GLU A 1 101 ? 8.668 -14.844 -24.061 1.00 97.31 101 GLU A O 1
ATOM 793 N N . LYS A 1 102 ? 9.199 -16.860 -23.227 1.00 97.69 102 LYS A N 1
ATOM 794 C CA . LYS A 1 102 ? 8.019 -17.548 -23.766 1.00 97.69 102 LYS A CA 1
ATOM 795 C C . LYS A 1 102 ? 6.734 -17.082 -23.089 1.00 97.69 102 LYS A C 1
ATOM 797 O O . LYS A 1 102 ? 5.731 -16.888 -23.768 1.00 97.69 102 LYS A O 1
ATOM 802 N N . GLU A 1 103 ? 6.772 -16.922 -21.769 1.00 98.25 103 GLU A N 1
ATOM 803 C CA . GLU A 1 103 ? 5.646 -16.451 -20.970 1.00 98.25 103 GLU A CA 1
ATOM 804 C C . GLU A 1 103 ? 5.597 -14.922 -20.963 1.00 98.25 103 GLU A C 1
ATOM 806 O O . GLU A 1 103 ? 4.565 -14.328 -21.275 1.00 98.25 103 GLU A O 1
ATOM 811 N N . THR A 1 104 ? 6.722 -14.274 -20.646 1.00 97.62 104 THR A N 1
ATOM 812 C CA . THR A 1 104 ? 6.757 -12.825 -20.432 1.00 97.62 104 THR A CA 1
ATOM 813 C C . THR A 1 104 ? 6.658 -12.031 -21.725 1.00 97.62 104 THR A C 1
ATOM 815 O O . THR A 1 104 ? 6.302 -10.867 -21.647 1.00 97.62 104 THR A O 1
ATOM 818 N N . ILE A 1 105 ? 6.999 -12.593 -22.897 1.00 97.88 105 ILE A N 1
ATOM 819 C CA . ILE A 1 105 ? 6.992 -11.948 -24.239 1.00 97.88 105 ILE A CA 1
ATOM 820 C C . ILE A 1 105 ? 7.677 -10.563 -24.333 1.00 97.88 105 ILE A C 1
ATOM 822 O O . ILE A 1 105 ? 7.633 -9.887 -25.360 1.00 97.88 105 ILE A O 1
ATOM 826 N N . VAL A 1 106 ? 8.360 -10.173 -23.264 1.00 97.12 106 VAL A N 1
ATOM 827 C CA . VAL A 1 106 ? 9.305 -9.079 -23.089 1.00 97.12 106 VAL A CA 1
ATOM 828 C C . VAL A 1 106 ? 10.450 -9.633 -22.252 1.00 97.12 106 VAL A C 1
ATOM 830 O O . VAL A 1 106 ? 10.270 -10.599 -21.507 1.00 97.12 106 VAL A O 1
ATOM 833 N N . ARG A 1 107 ? 11.623 -9.013 -22.326 1.00 97.31 107 ARG A N 1
ATOM 834 C CA . ARG A 1 107 ? 12.735 -9.338 -21.434 1.00 97.31 107 ARG A CA 1
ATOM 835 C C . ARG A 1 107 ? 12.740 -8.350 -20.264 1.00 97.31 107 ARG A C 1
ATOM 837 O O . ARG A 1 107 ? 13.223 -7.235 -20.461 1.00 97.31 107 ARG A O 1
ATOM 844 N N . PRO A 1 108 ? 12.205 -8.703 -19.083 1.00 96.12 108 PRO A N 1
ATOM 845 C CA . PRO A 1 108 ? 12.203 -7.788 -17.955 1.00 96.12 108 PRO A CA 1
ATOM 846 C C . PRO A 1 108 ? 13.619 -7.635 -17.395 1.00 96.12 108 PRO A C 1
ATOM 848 O O . PRO A 1 108 ? 14.340 -8.615 -17.197 1.00 96.12 108 PRO A O 1
ATOM 851 N N . VAL A 1 109 ? 14.023 -6.389 -17.158 1.00 95.94 109 VAL A N 1
ATOM 852 C CA . VAL A 1 109 ? 15.322 -6.043 -16.572 1.00 95.94 109 VAL A CA 1
ATOM 853 C C . VAL A 1 109 ? 15.103 -4.951 -15.532 1.00 95.94 109 VAL A C 1
ATOM 855 O O . VAL A 1 109 ? 14.445 -3.946 -15.805 1.00 95.94 109 VAL A O 1
ATOM 858 N N . TRP A 1 110 ? 15.672 -5.122 -14.336 1.00 98.06 110 TRP A N 1
ATOM 859 C CA . TRP A 1 110 ? 15.607 -4.103 -13.288 1.00 98.06 110 TRP A CA 1
ATOM 860 C C . TRP A 1 110 ? 16.072 -2.737 -13.804 1.00 98.06 110 TRP A C 1
ATOM 862 O O . TRP A 1 110 ? 17.146 -2.600 -14.389 1.00 98.06 110 TRP A O 1
ATOM 872 N N . GLY A 1 111 ? 15.239 -1.722 -13.584 1.00 96.19 111 GLY A N 1
ATOM 873 C CA . GLY A 1 111 ? 15.475 -0.349 -14.013 1.00 96.19 111 GLY A CA 1
ATOM 874 C C . GLY A 1 111 ? 15.340 -0.063 -15.512 1.00 96.19 111 GLY A C 1
ATOM 875 O O . GLY A 1 111 ? 15.512 1.096 -15.896 1.00 96.19 111 GLY A O 1
ATOM 876 N N . ASP A 1 112 ? 15.005 -1.046 -16.354 1.00 95.19 112 ASP A N 1
ATOM 877 C CA . ASP A 1 112 ? 14.706 -0.800 -17.768 1.00 95.19 112 ASP A CA 1
ATOM 878 C C . ASP A 1 112 ? 13.229 -0.453 -17.973 1.00 95.19 112 ASP A C 1
ATOM 880 O O . ASP A 1 112 ? 12.368 -1.326 -18.111 1.00 95.19 112 ASP A O 1
ATOM 884 N N . TYR A 1 113 ? 12.938 0.847 -18.032 1.00 96.50 113 TYR A N 1
ATOM 885 C CA . TYR A 1 113 ? 11.573 1.340 -18.201 1.00 96.50 113 TYR A CA 1
ATOM 886 C C . TYR A 1 113 ? 10.909 0.848 -19.494 1.00 96.50 113 TYR A C 1
ATOM 888 O O . TYR A 1 113 ? 9.700 0.651 -19.493 1.00 96.50 113 TYR A O 1
ATOM 896 N N . ALA A 1 114 ? 11.658 0.620 -20.580 1.00 95.94 114 ALA A N 1
ATOM 897 C CA . ALA A 1 114 ? 11.067 0.250 -21.866 1.00 95.94 114 ALA A CA 1
ATOM 898 C C . ALA A 1 114 ? 10.384 -1.125 -21.809 1.00 95.94 114 ALA A C 1
ATOM 900 O O . ALA A 1 114 ? 9.273 -1.282 -22.318 1.00 95.94 114 ALA A O 1
ATOM 901 N N . SER A 1 115 ? 11.020 -2.096 -21.142 1.00 95.94 115 SER A N 1
ATOM 902 C CA . SER A 1 115 ? 10.422 -3.414 -20.900 1.00 95.94 115 SER A CA 1
ATOM 903 C C . SER A 1 115 ? 9.143 -3.319 -20.056 1.00 95.94 115 SER A C 1
ATOM 905 O O . SER A 1 115 ? 8.147 -3.973 -20.370 1.00 95.94 115 SER A O 1
ATOM 907 N N . TYR A 1 116 ? 9.131 -2.446 -19.043 1.00 98.31 116 TYR A N 1
ATOM 908 C CA . TYR A 1 116 ? 7.978 -2.256 -18.164 1.00 98.31 116 TYR A CA 1
ATOM 909 C C . TYR A 1 116 ? 6.800 -1.567 -18.846 1.00 98.31 116 TYR A C 1
ATOM 911 O O . TYR A 1 116 ? 5.675 -2.000 -18.632 1.00 98.31 116 TYR A O 1
ATOM 919 N N . LEU A 1 117 ? 7.031 -0.569 -19.706 1.00 98.12 117 LEU A N 1
ATOM 920 C CA . LEU A 1 117 ? 5.953 0.064 -20.480 1.00 98.12 117 LEU A CA 1
ATOM 921 C C . LEU A 1 117 ? 5.170 -0.977 -21.288 1.00 98.12 117 LEU A C 1
ATOM 923 O O . LEU A 1 117 ? 3.944 -1.022 -21.233 1.00 98.12 117 LEU A O 1
ATOM 927 N N . LYS A 1 118 ? 5.883 -1.877 -21.976 1.00 97.94 118 LYS A N 1
ATOM 928 C CA . LYS A 1 118 ? 5.235 -2.923 -22.773 1.00 97.94 118 LYS A CA 1
ATOM 929 C C . LYS A 1 118 ? 4.563 -3.988 -21.906 1.00 97.94 118 LYS A C 1
ATOM 931 O O . LYS A 1 118 ? 3.489 -4.469 -22.251 1.00 97.94 118 LYS A O 1
ATOM 936 N N . ALA A 1 119 ? 5.155 -4.329 -20.762 1.00 98.38 119 ALA A N 1
ATOM 937 C CA . ALA A 1 119 ? 4.527 -5.240 -19.812 1.00 98.38 119 ALA A CA 1
ATOM 938 C C . ALA A 1 119 ? 3.226 -4.669 -19.221 1.00 98.38 119 ALA A C 1
ATOM 940 O O . ALA A 1 119 ? 2.284 -5.429 -19.031 1.00 98.38 119 ALA A O 1
ATOM 941 N N . ILE A 1 120 ? 3.150 -3.358 -18.962 1.00 98.69 120 ILE A N 1
ATOM 942 C CA . ILE A 1 120 ? 1.930 -2.686 -18.483 1.00 98.69 120 ILE A CA 1
ATOM 943 C C . ILE A 1 120 ? 0.809 -2.804 -19.516 1.00 98.69 120 ILE A C 1
ATOM 945 O O . ILE A 1 120 ? -0.290 -3.234 -19.174 1.00 98.69 120 ILE A O 1
ATOM 949 N N . GLU A 1 121 ? 1.102 -2.498 -20.781 1.00 98.50 121 GLU A N 1
ATOM 950 C CA . GLU A 1 121 ? 0.158 -2.690 -21.888 1.00 98.50 121 GLU A CA 1
ATOM 951 C C . GLU A 1 121 ? -0.342 -4.143 -21.931 1.00 98.50 121 GLU A C 1
ATOM 953 O O . GLU A 1 121 ? -1.544 -4.391 -21.983 1.00 98.50 121 GLU A O 1
ATOM 958 N N . TYR A 1 122 ? 0.553 -5.123 -21.788 1.00 98.69 122 TYR A N 1
ATOM 959 C CA . TYR A 1 122 ? 0.172 -6.535 -21.785 1.00 98.69 122 TYR A CA 1
ATOM 960 C C . TYR A 1 122 ? -0.596 -6.990 -20.542 1.00 98.69 122 TYR A C 1
ATOM 962 O O . TYR A 1 122 ? -1.404 -7.908 -20.657 1.00 98.69 122 TYR A O 1
ATOM 970 N N . VAL A 1 123 ? -0.426 -6.356 -19.378 1.00 98.62 123 VAL A N 1
ATOM 971 C CA . VAL A 1 123 ? -1.305 -6.594 -18.217 1.00 98.62 123 VAL A CA 1
ATOM 972 C C . VAL A 1 123 ? -2.755 -6.222 -18.554 1.00 98.62 123 VAL A C 1
ATOM 974 O O . VAL A 1 123 ? -3.679 -6.905 -18.113 1.00 98.62 123 VAL A O 1
ATOM 977 N N . VAL A 1 124 ? -2.964 -5.187 -19.369 1.00 98.44 124 VAL A N 1
ATOM 978 C CA . VAL A 1 124 ? -4.299 -4.756 -19.811 1.00 98.44 124 VAL A CA 1
ATOM 979 C C . VAL A 1 124 ? -4.820 -5.626 -20.953 1.00 98.44 124 VAL A C 1
ATOM 981 O O . VAL A 1 124 ? -5.943 -6.123 -20.879 1.00 98.44 124 VAL A O 1
ATOM 984 N N . GLU A 1 125 ? -4.014 -5.835 -21.995 1.00 98.38 125 GLU A N 1
ATOM 985 C CA . GLU A 1 125 ? -4.404 -6.593 -23.192 1.00 98.38 125 GLU A CA 1
ATOM 986 C C . GLU A 1 125 ? -4.533 -8.101 -22.942 1.00 98.38 125 GLU A C 1
ATOM 988 O O . GLU A 1 125 ? -5.298 -8.775 -23.629 1.00 98.38 125 GLU A O 1
ATOM 993 N N . GLN A 1 126 ? -3.789 -8.627 -21.966 1.00 98.38 126 GLN A N 1
ATOM 994 C CA . GLN A 1 126 ? -3.732 -10.043 -21.589 1.00 98.38 126 GLN A CA 1
ATOM 995 C C . GLN A 1 126 ? -3.501 -10.975 -22.795 1.00 98.38 126 GLN A C 1
ATOM 997 O O . GLN A 1 126 ? -4.288 -11.892 -23.036 1.00 98.38 126 GLN A O 1
ATOM 1002 N N . PRO A 1 127 ? -2.411 -10.786 -23.567 1.00 98.44 127 PRO A N 1
ATOM 1003 C CA . PRO A 1 127 ? -2.185 -11.517 -24.818 1.00 98.44 127 PRO A CA 1
ATOM 1004 C C . PRO A 1 127 ? -1.924 -13.022 -24.631 1.00 98.44 127 PRO A C 1
ATOM 1006 O O . PRO A 1 127 ? -1.933 -13.775 -25.605 1.00 98.44 127 PRO A O 1
ATOM 1009 N N . ASN A 1 128 ? -1.648 -13.470 -23.404 1.00 98.62 128 ASN A N 1
ATOM 1010 C CA . ASN A 1 128 ? -1.403 -14.866 -23.057 1.00 98.62 128 ASN A CA 1
ATOM 1011 C C . ASN A 1 128 ? -1.801 -15.162 -21.595 1.00 98.62 128 ASN A C 1
ATOM 1013 O O . ASN A 1 128 ? -2.119 -14.257 -20.818 1.00 98.62 128 ASN A O 1
ATOM 1017 N N . ASP A 1 129 ? -1.731 -16.438 -21.205 1.00 98.69 129 ASP A N 1
ATOM 1018 C CA . ASP A 1 129 ? -2.107 -16.901 -19.861 1.00 98.69 129 ASP A CA 1
ATOM 1019 C C . ASP A 1 129 ? -1.225 -16.325 -18.742 1.00 98.69 129 ASP A C 1
ATOM 1021 O O . ASP A 1 129 ? -1.659 -16.237 -17.591 1.00 98.69 129 ASP A O 1
ATOM 1025 N N . PHE A 1 130 ? 0.015 -15.929 -19.049 1.00 98.75 130 PHE A N 1
ATOM 1026 C CA . PHE A 1 130 ? 0.908 -15.312 -18.071 1.00 98.75 130 PHE A CA 1
ATOM 1027 C C . PHE A 1 130 ? 0.402 -13.926 -17.673 1.00 98.75 130 PHE A C 1
ATOM 1029 O O . PHE A 1 130 ? 0.203 -13.664 -16.487 1.00 98.75 130 PHE A O 1
ATOM 1036 N N . TYR A 1 131 ? 0.098 -13.068 -18.646 1.00 98.75 131 TYR A N 1
ATOM 1037 C CA . TYR A 1 131 ? -0.453 -11.744 -18.364 1.00 98.75 131 TYR A CA 1
ATOM 1038 C C . TYR A 1 131 ? -1.888 -11.790 -17.838 1.00 98.75 131 TYR A C 1
ATOM 1040 O O . TYR A 1 131 ? -2.226 -10.995 -16.965 1.00 98.75 131 TYR A O 1
ATOM 1048 N N . ALA A 1 132 ? -2.703 -12.763 -18.260 1.00 98.75 132 ALA A N 1
ATOM 1049 C CA . ALA A 1 132 ? -4.018 -12.998 -17.657 1.00 98.75 132 ALA A CA 1
ATOM 1050 C C . ALA A 1 132 ? -3.924 -13.394 -16.168 1.00 98.75 132 ALA A C 1
ATOM 1052 O O . ALA A 1 132 ? -4.818 -13.084 -15.377 1.00 98.75 132 ALA A O 1
ATOM 1053 N N . ALA A 1 133 ? -2.849 -14.080 -15.763 1.00 98.75 133 ALA A N 1
ATOM 1054 C CA . ALA A 1 133 ? -2.570 -14.367 -14.359 1.00 98.75 133 ALA A CA 1
ATOM 1055 C C . ALA A 1 133 ? -2.002 -13.144 -13.623 1.00 98.75 133 ALA A C 1
ATOM 1057 O O . ALA A 1 133 ? -2.433 -12.867 -12.505 1.00 98.75 133 ALA A O 1
ATOM 1058 N N . LEU A 1 134 ? -1.084 -12.395 -14.242 1.00 98.62 134 LEU A N 1
ATOM 1059 C CA . LEU A 1 134 ? -0.487 -11.187 -13.662 1.00 98.62 134 LEU A CA 1
ATOM 1060 C C . LEU A 1 134 ? -1.529 -10.084 -13.422 1.00 98.62 134 LEU A C 1
ATOM 1062 O O . LEU A 1 134 ? -1.500 -9.430 -12.384 1.00 98.62 134 LEU A O 1
ATOM 1066 N N . ALA A 1 135 ? -2.508 -9.948 -14.321 1.00 98.50 135 ALA A N 1
ATOM 1067 C CA . ALA A 1 135 ? -3.644 -9.035 -14.184 1.00 98.50 135 ALA A CA 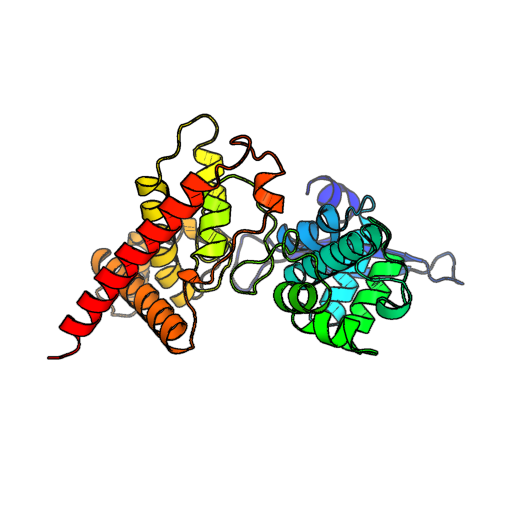1
ATOM 1068 C C . ALA A 1 135 ? -4.564 -9.356 -12.988 1.00 98.50 135 ALA A C 1
ATOM 1070 O O . ALA A 1 135 ? -5.355 -8.512 -12.576 1.00 98.50 135 ALA A O 1
ATOM 1071 N N . LYS A 1 136 ? -4.460 -10.559 -12.403 1.00 98.44 136 LYS A N 1
ATOM 1072 C CA . LYS A 1 136 ? -5.161 -10.955 -11.167 1.00 98.44 136 LYS A CA 1
ATOM 1073 C C . LYS A 1 136 ? -4.337 -10.692 -9.898 1.00 98.44 136 LYS A C 1
ATOM 1075 O O . LYS A 1 136 ? -4.742 -11.126 -8.820 1.00 98.44 136 LYS A O 1
ATOM 1080 N N . GLY A 1 137 ? -3.193 -10.019 -10.023 1.00 98.31 137 GLY A N 1
ATOM 1081 C CA . GLY A 1 137 ? -2.299 -9.679 -8.920 1.00 98.31 137 GLY A CA 1
ATOM 1082 C C . GLY A 1 137 ? -1.206 -10.718 -8.665 1.00 98.31 137 GLY A C 1
ATOM 1083 O O . GLY A 1 137 ? -1.259 -11.876 -9.103 1.00 98.31 137 GLY A O 1
ATOM 1084 N N . VAL A 1 138 ? -0.192 -10.300 -7.911 1.00 98.38 138 VAL A N 1
ATOM 1085 C CA . VAL A 1 138 ? 1.028 -11.077 -7.655 1.00 98.38 138 VAL A CA 1
ATOM 1086 C C . VAL A 1 138 ? 0.756 -12.335 -6.829 1.00 98.38 138 VAL A C 1
ATOM 1088 O O . VAL A 1 138 ? 1.410 -13.365 -7.006 1.00 98.38 138 VAL A O 1
ATOM 1091 N N . GLU A 1 139 ? -0.243 -12.288 -5.944 1.00 97.31 139 GLU A N 1
ATOM 1092 C CA . GLU A 1 139 ? -0.672 -13.441 -5.147 1.00 97.31 139 GLU A CA 1
ATOM 1093 C C . GLU A 1 139 ? -1.183 -14.577 -6.040 1.00 97.31 139 GLU A C 1
ATOM 1095 O O . GLU A 1 139 ? -0.899 -15.746 -5.780 1.00 97.31 139 GLU A O 1
ATOM 1100 N N . TYR A 1 140 ? -1.935 -14.247 -7.093 1.00 98.38 140 TYR A N 1
ATOM 1101 C CA . TYR A 1 140 ? -2.449 -15.238 -8.030 1.00 98.38 140 TYR A CA 1
ATOM 1102 C C . TYR A 1 140 ? -1.343 -15.728 -8.967 1.00 98.38 140 TYR A C 1
ATOM 1104 O O . TYR A 1 140 ? -1.126 -16.935 -9.079 1.00 98.38 140 TYR A O 1
ATOM 1112 N N . ALA A 1 141 ? -0.607 -14.806 -9.594 1.00 98.62 141 ALA A N 1
ATOM 1113 C CA . ALA A 1 141 ? 0.449 -15.144 -10.545 1.00 98.62 141 ALA A CA 1
ATOM 1114 C C . ALA A 1 141 ? 1.524 -16.050 -9.922 1.00 98.62 141 ALA A C 1
ATOM 1116 O O . ALA A 1 141 ? 1.897 -17.067 -10.511 1.00 98.62 141 ALA A O 1
ATOM 1117 N N . SER A 1 142 ? 1.944 -15.754 -8.689 1.00 98.38 142 SER A N 1
ATOM 1118 C CA . SER A 1 142 ? 2.946 -16.557 -7.979 1.00 98.38 142 SER A CA 1
ATOM 1119 C C . SER A 1 142 ? 2.476 -17.960 -7.593 1.00 98.38 142 SER A C 1
ATOM 1121 O O . SER A 1 142 ? 3.281 -18.886 -7.539 1.00 98.38 142 SER A O 1
ATOM 1123 N N . LYS A 1 143 ? 1.171 -18.178 -7.396 1.00 98.06 143 LYS A N 1
ATOM 1124 C CA . LYS A 1 143 ? 0.624 -19.532 -7.190 1.00 98.06 143 LYS A CA 1
ATOM 1125 C C . LYS A 1 143 ? 0.653 -20.375 -8.461 1.00 98.06 143 LYS A C 1
ATOM 1127 O O . LYS A 1 143 ? 0.782 -21.592 -8.366 1.00 98.06 143 LYS A O 1
ATOM 1132 N N . VAL A 1 144 ? 0.514 -19.744 -9.626 1.00 98.50 144 VAL A N 1
ATOM 1133 C CA . VAL A 1 144 ? 0.499 -20.432 -10.926 1.00 98.50 144 VAL A CA 1
ATOM 1134 C C . VAL A 1 144 ? 1.919 -20.718 -11.415 1.00 98.50 144 VAL A C 1
ATOM 1136 O O . VAL A 1 144 ? 2.196 -21.828 -11.860 1.00 98.50 144 VAL A O 1
ATOM 1139 N N . TYR A 1 145 ? 2.819 -19.739 -11.302 1.00 98.50 145 TYR A N 1
ATOM 1140 C CA . TYR A 1 145 ? 4.164 -19.797 -11.889 1.00 98.50 145 TYR A CA 1
ATOM 1141 C C . TYR A 1 145 ? 5.296 -19.967 -10.856 1.00 98.50 145 TYR A C 1
ATOM 1143 O O . TYR A 1 145 ? 6.455 -20.119 -11.231 1.00 98.50 145 TYR A O 1
ATOM 1151 N N . GLY A 1 146 ? 4.985 -19.982 -9.557 1.00 98.31 146 GLY A N 1
ATOM 1152 C CA . GLY A 1 146 ? 5.955 -20.105 -8.463 1.00 98.31 146 GLY A CA 1
ATOM 1153 C C . GLY A 1 146 ? 6.410 -18.761 -7.878 1.00 98.31 146 GLY A C 1
ATOM 1154 O O . GLY A 1 146 ? 5.982 -17.688 -8.291 1.00 98.31 146 GLY A O 1
ATOM 1155 N N . GLY A 1 147 ? 7.297 -18.798 -6.882 1.00 97.56 147 GLY A N 1
ATOM 1156 C CA . GLY A 1 147 ? 7.865 -17.580 -6.291 1.00 97.56 147 GLY A CA 1
ATOM 1157 C C . GLY A 1 147 ? 6.995 -16.901 -5.229 1.00 97.56 147 GLY A C 1
ATOM 1158 O O . GLY A 1 147 ? 7.182 -15.720 -4.927 1.00 97.56 147 GLY A O 1
ATOM 1159 N N . THR A 1 148 ? 6.037 -17.621 -4.639 1.00 97.31 148 THR A N 1
ATOM 1160 C CA . THR A 1 148 ? 5.170 -17.119 -3.557 1.00 97.31 148 THR A CA 1
ATOM 1161 C C . THR A 1 148 ? 5.974 -16.565 -2.371 1.00 97.31 148 THR A C 1
ATOM 1163 O O . THR A 1 148 ? 5.535 -15.641 -1.687 1.00 97.31 148 THR A O 1
ATOM 1166 N N . GLU A 1 149 ? 7.181 -17.077 -2.128 1.00 95.88 149 GLU A N 1
ATOM 1167 C CA . GLU A 1 149 ? 8.080 -16.627 -1.064 1.00 95.88 149 GLU A CA 1
ATOM 1168 C C . GLU A 1 149 ? 8.579 -15.180 -1.235 1.00 95.88 149 GLU A C 1
ATOM 1170 O O . GLU A 1 149 ? 8.897 -14.528 -0.236 1.00 95.88 149 GLU A O 1
ATOM 1175 N N . PHE A 1 150 ? 8.605 -14.659 -2.465 1.00 97.06 150 PHE A N 1
ATOM 1176 C CA . PHE A 1 150 ? 8.977 -13.272 -2.771 1.00 97.06 150 PHE A CA 1
ATOM 1177 C C . PHE A 1 150 ? 7.848 -12.463 -3.427 1.00 97.06 150 PHE A C 1
ATOM 1179 O O . PHE A 1 150 ? 8.034 -11.291 -3.736 1.00 97.06 150 PHE A O 1
ATOM 1186 N N . ALA A 1 151 ? 6.651 -13.038 -3.563 1.00 98.06 151 ALA A N 1
ATOM 1187 C CA . ALA A 1 151 ? 5.438 -12.298 -3.890 1.00 98.06 151 ALA A CA 1
ATOM 1188 C C . ALA A 1 151 ? 5.009 -11.427 -2.696 1.00 98.06 151 ALA A C 1
ATOM 1190 O O . ALA A 1 151 ? 4.417 -11.925 -1.730 1.00 98.06 151 ALA A O 1
ATOM 1191 N N . LEU A 1 152 ? 5.337 -10.133 -2.753 1.00 98.06 152 LEU A N 1
ATOM 1192 C CA . LEU A 1 152 ? 5.096 -9.154 -1.691 1.00 98.06 152 LEU A CA 1
ATOM 1193 C C . LEU A 1 152 ? 3.625 -8.706 -1.653 1.00 98.06 152 LEU A C 1
ATOM 1195 O O . LEU A 1 152 ? 3.300 -7.597 -2.061 1.00 98.06 152 LEU A O 1
ATOM 1199 N N . ALA A 1 153 ? 2.739 -9.560 -1.143 1.00 97.62 153 ALA A N 1
ATOM 1200 C CA . ALA A 1 153 ? 1.320 -9.256 -0.957 1.00 97.62 153 ALA A CA 1
ATOM 1201 C C . ALA A 1 153 ? 0.788 -9.774 0.387 1.00 97.62 153 ALA A C 1
ATOM 1203 O O . ALA A 1 153 ? 1.314 -10.736 0.951 1.00 97.62 153 ALA A O 1
ATOM 1204 N N . TYR A 1 154 ? -0.277 -9.136 0.876 1.00 97.31 154 TYR A N 1
ATOM 1205 C CA . TYR A 1 154 ? -0.979 -9.446 2.121 1.00 97.31 154 TYR A CA 1
ATOM 1206 C C . TYR A 1 154 ? -2.464 -9.620 1.832 1.00 97.31 154 TYR A C 1
ATOM 1208 O O . TYR A 1 154 ? -3.116 -8.698 1.353 1.00 97.31 154 TYR A O 1
ATOM 1216 N N . GLY A 1 155 ? -2.997 -10.819 2.077 1.00 93.62 155 GLY A N 1
ATOM 1217 C CA . GLY A 1 155 ? -4.400 -11.129 1.781 1.00 93.62 155 GLY A CA 1
ATOM 1218 C C . GLY A 1 155 ? -4.813 -10.818 0.336 1.00 93.62 155 GLY A C 1
ATOM 1219 O O . GLY A 1 155 ? -5.949 -10.427 0.096 1.00 93.62 155 GLY A O 1
ATOM 1220 N N . GLY A 1 156 ? -3.876 -10.957 -0.609 1.00 95.06 156 GLY A N 1
ATOM 1221 C CA . GLY A 1 156 ? -4.082 -10.657 -2.026 1.00 95.06 156 GLY A CA 1
ATOM 1222 C C . GLY A 1 156 ? -3.818 -9.210 -2.447 1.00 95.06 156 GLY A C 1
ATOM 1223 O O . GLY A 1 156 ? -3.876 -8.953 -3.638 1.00 95.06 156 GLY A O 1
ATOM 1224 N N . ASN A 1 157 ? -3.507 -8.298 -1.520 1.00 97.12 157 ASN A N 1
ATOM 1225 C CA . ASN A 1 157 ? -3.199 -6.898 -1.822 1.00 97.12 157 ASN A CA 1
ATOM 1226 C C . ASN A 1 157 ? -1.687 -6.639 -1.765 1.00 97.12 157 ASN A C 1
ATOM 1228 O O . ASN A 1 157 ? -1.024 -7.006 -0.789 1.00 97.12 157 ASN A O 1
ATOM 1232 N N . GLU A 1 158 ? -1.134 -6.014 -2.794 1.00 98.38 158 GLU A N 1
ATOM 1233 C CA . GLU A 1 158 ? 0.297 -5.771 -2.930 1.00 98.38 158 GLU A CA 1
ATOM 1234 C C . GLU A 1 158 ? 0.862 -4.840 -1.843 1.00 98.38 158 GLU A C 1
ATOM 1236 O O . GLU A 1 158 ? 0.205 -3.942 -1.311 1.00 98.38 158 GLU A O 1
ATOM 1241 N N . MET A 1 159 ? 2.119 -5.099 -1.475 1.00 97.06 159 MET A N 1
ATOM 1242 C CA . MET A 1 159 ? 2.807 -4.422 -0.382 1.00 97.06 159 MET A CA 1
ATOM 1243 C C . MET A 1 159 ? 3.012 -2.921 -0.677 1.00 97.06 159 MET A C 1
ATOM 1245 O O . MET A 1 159 ? 3.500 -2.576 -1.749 1.00 97.06 159 MET A O 1
ATOM 1249 N N . PRO A 1 160 ? 2.721 -2.025 0.285 1.00 97.38 160 PRO A N 1
ATOM 1250 C CA . PRO A 1 160 ? 3.052 -0.602 0.190 1.00 97.38 160 PRO A CA 1
ATOM 1251 C C . PRO A 1 160 ? 4.534 -0.331 0.493 1.00 97.38 160 PRO A C 1
ATOM 1253 O O . PRO A 1 160 ? 5.241 -1.192 1.024 1.00 97.38 160 PRO A O 1
ATOM 1256 N N . GLY A 1 161 ? 5.004 0.893 0.244 1.00 96.75 161 GLY A N 1
ATOM 1257 C CA . GLY A 1 161 ? 6.424 1.278 0.268 1.00 96.75 161 GLY A CA 1
ATOM 1258 C C . GLY A 1 161 ? 7.181 1.197 1.596 1.00 96.75 161 GLY A C 1
ATOM 1259 O O . GLY A 1 161 ? 8.324 1.647 1.688 1.00 96.75 161 GLY A O 1
ATOM 1260 N N . TYR A 1 162 ? 6.596 0.613 2.636 1.00 97.06 162 TYR A N 1
ATOM 1261 C CA . TYR A 1 162 ? 7.093 0.673 4.003 1.00 97.06 162 TYR A CA 1
ATOM 1262 C C . TYR A 1 162 ? 7.645 -0.676 4.489 1.00 97.06 162 TYR A C 1
ATOM 1264 O O . TYR A 1 162 ? 6.899 -1.561 4.898 1.00 97.06 162 TYR A O 1
ATOM 1272 N N . HIS A 1 163 ? 8.973 -0.793 4.551 1.00 97.31 163 HIS A N 1
ATOM 1273 C CA . HIS A 1 163 ? 9.680 -1.859 5.278 1.00 97.31 163 HIS A CA 1
ATOM 1274 C C . HIS A 1 163 ? 10.327 -1.294 6.557 1.00 97.31 163 HIS A C 1
ATOM 1276 O O . HIS A 1 163 ? 11.547 -1.248 6.713 1.00 97.31 163 HIS A O 1
ATOM 1282 N N . THR A 1 164 ? 9.499 -0.745 7.450 1.00 97.50 164 THR A N 1
ATOM 1283 C CA . THR A 1 164 ? 9.973 0.015 8.622 1.00 97.50 164 THR A CA 1
ATOM 1284 C C . THR A 1 164 ? 10.158 -0.817 9.882 1.00 97.50 164 THR A C 1
ATOM 1286 O O . THR A 1 164 ? 10.852 -0.348 10.775 1.00 97.50 164 THR A O 1
ATOM 1289 N N . GLY A 1 165 ? 9.557 -2.003 9.977 1.00 97.50 165 GLY A N 1
ATOM 1290 C CA . GLY A 1 165 ? 9.560 -2.832 11.183 1.00 97.50 165 GLY A CA 1
ATOM 1291 C C . GLY A 1 165 ? 8.364 -3.794 11.233 1.00 97.50 165 GLY A C 1
ATOM 1292 O O . GLY A 1 165 ? 7.607 -3.892 10.260 1.00 97.50 165 GLY A O 1
ATOM 1293 N N . PRO A 1 166 ? 8.191 -4.539 12.339 1.00 97.88 166 PRO A N 1
ATOM 1294 C CA . PRO A 1 166 ? 7.148 -5.556 12.439 1.00 97.88 166 PRO A CA 1
ATOM 1295 C C . PRO A 1 166 ? 5.729 -4.968 12.453 1.00 97.88 166 PRO A C 1
ATOM 1297 O O . PRO A 1 166 ? 4.821 -5.581 11.892 1.00 97.88 166 PRO A O 1
ATOM 1300 N N . ALA A 1 167 ? 5.504 -3.781 13.034 1.00 98.25 167 ALA A N 1
ATOM 1301 C CA . ALA A 1 167 ? 4.156 -3.221 13.118 1.00 98.25 167 ALA A CA 1
ATOM 1302 C C . ALA A 1 167 ? 3.620 -2.771 11.751 1.00 98.25 167 ALA A C 1
ATOM 1304 O O . ALA A 1 167 ? 2.419 -2.879 11.514 1.00 98.25 167 ALA A O 1
ATOM 1305 N N . ALA A 1 168 ? 4.479 -2.315 10.834 1.00 98.25 168 ALA A N 1
ATOM 1306 C CA . ALA A 1 168 ? 4.099 -2.037 9.451 1.00 98.25 168 ALA A CA 1
ATOM 1307 C C . ALA A 1 168 ? 3.537 -3.283 8.760 1.00 98.25 168 ALA A C 1
ATOM 1309 O O . ALA A 1 168 ? 2.402 -3.269 8.287 1.00 98.25 168 ALA A O 1
ATOM 1310 N N . HIS A 1 169 ? 4.292 -4.382 8.779 1.00 98.19 169 HIS A N 1
ATOM 1311 C CA . HIS A 1 169 ? 3.883 -5.638 8.152 1.00 98.19 169 HIS A CA 1
ATOM 1312 C C . HIS A 1 169 ? 2.643 -6.250 8.805 1.00 98.19 169 HIS A C 1
ATOM 1314 O O . HIS A 1 169 ? 1.775 -6.764 8.101 1.00 98.19 169 HIS A O 1
ATOM 1320 N N . LEU A 1 170 ? 2.518 -6.150 10.133 1.00 98.25 170 LEU A N 1
ATOM 1321 C CA . LEU A 1 170 ? 1.289 -6.523 10.834 1.00 98.25 170 LEU A CA 1
ATOM 1322 C C . LEU A 1 170 ? 0.115 -5.643 10.401 1.00 98.25 170 LEU A C 1
ATOM 1324 O O . LEU A 1 170 ? -0.963 -6.165 10.159 1.00 98.25 170 LEU A O 1
ATOM 1328 N N . GLY A 1 171 ? 0.315 -4.336 10.240 1.00 97.81 171 GLY A N 1
ATOM 1329 C CA . GLY A 1 171 ? -0.715 -3.428 9.736 1.00 97.81 171 GLY A CA 1
ATOM 1330 C C . GLY A 1 171 ? -1.231 -3.831 8.352 1.00 97.81 171 GLY A C 1
ATOM 1331 O O . GLY A 1 171 ? -2.441 -3.839 8.137 1.00 97.81 171 GLY A O 1
ATOM 1332 N N . PHE A 1 172 ? -0.343 -4.236 7.437 1.00 97.81 172 PHE A N 1
ATOM 1333 C CA . PHE A 1 172 ? -0.735 -4.698 6.096 1.00 97.81 172 PHE A CA 1
ATOM 1334 C C . PHE A 1 172 ? -1.424 -6.064 6.144 1.00 97.81 172 PHE A C 1
ATOM 1336 O O . PHE A 1 172 ? -2.389 -6.301 5.426 1.00 97.81 172 PHE A O 1
ATOM 1343 N N . ALA A 1 173 ? -0.976 -6.965 7.017 1.00 97.50 173 ALA A N 1
ATOM 1344 C CA . ALA A 1 173 ? -1.585 -8.283 7.160 1.00 97.50 173 ALA A CA 1
ATOM 1345 C C . ALA A 1 173 ? -2.961 -8.235 7.842 1.00 97.50 173 ALA A C 1
ATOM 1347 O O . ALA A 1 173 ? -3.873 -8.944 7.427 1.00 97.50 173 ALA A O 1
ATOM 1348 N N . LEU A 1 174 ? -3.118 -7.413 8.877 1.00 97.06 174 LEU A N 1
ATOM 1349 C CA . LEU A 1 174 ? -4.282 -7.431 9.768 1.00 97.06 174 LEU A CA 1
ATOM 1350 C C . LEU A 1 174 ? -5.356 -6.413 9.382 1.00 97.06 174 LEU A C 1
ATOM 1352 O O . LEU A 1 174 ? -6.521 -6.633 9.708 1.00 97.06 174 LEU A O 1
ATOM 1356 N N . GLY A 1 175 ? -4.980 -5.335 8.684 1.00 96.19 175 GLY A N 1
ATOM 1357 C CA . GLY A 1 175 ? -5.904 -4.286 8.267 1.00 96.19 175 GLY A CA 1
ATOM 1358 C C . GLY A 1 175 ? -7.109 -4.835 7.503 1.00 96.19 175 GLY A C 1
ATOM 1359 O O . GLY A 1 175 ? -6.992 -5.771 6.701 1.00 96.19 175 GLY A O 1
ATOM 1360 N N . THR A 1 176 ? -8.285 -4.246 7.720 1.00 95.31 176 THR A N 1
ATOM 1361 C CA . THR A 1 176 ? -9.535 -4.683 7.075 1.00 95.31 176 THR A CA 1
ATOM 1362 C C . THR A 1 176 ? -9.421 -4.768 5.552 1.00 95.31 176 THR A C 1
ATOM 1364 O O . THR A 1 176 ? -9.974 -5.700 4.966 1.00 95.31 176 THR A O 1
ATOM 1367 N N . ARG A 1 177 ? -8.646 -3.887 4.912 1.00 94.56 177 ARG A N 1
ATOM 1368 C CA . ARG A 1 177 ? -8.391 -3.864 3.461 1.00 94.56 177 ARG A CA 1
ATOM 1369 C C . ARG A 1 177 ? -6.972 -4.296 3.084 1.00 94.56 177 ARG A C 1
ATOM 1371 O O . ARG A 1 177 ? -6.601 -4.166 1.925 1.00 94.56 177 ARG A O 1
ATOM 1378 N N . HIS A 1 178 ? -6.176 -4.772 4.039 1.00 96.38 178 HIS A N 1
ATOM 1379 C CA . HIS A 1 178 ? -4.756 -5.073 3.852 1.00 96.38 178 HIS A CA 1
ATOM 1380 C C . HIS A 1 178 ? -3.928 -3.880 3.341 1.00 96.38 178 HIS A C 1
ATOM 1382 O O . HIS A 1 178 ? -3.046 -4.021 2.494 1.00 96.38 178 HIS A O 1
ATOM 1388 N N . SER A 1 179 ? -4.235 -2.675 3.835 1.00 94.62 179 SER A N 1
ATOM 1389 C CA . SER A 1 179 ? -3.641 -1.420 3.365 1.00 94.62 179 SER A CA 1
ATOM 1390 C C . SER A 1 179 ? -2.880 -0.682 4.470 1.00 94.62 179 SER A C 1
ATOM 1392 O O . SER A 1 179 ? -3.316 -0.638 5.619 1.00 94.62 179 SER A O 1
ATOM 1394 N N . HIS A 1 180 ? -1.802 0.030 4.116 1.00 95.38 180 HIS A N 1
ATOM 1395 C CA . HIS A 1 180 ? -1.148 0.997 5.018 1.00 95.38 180 HIS A CA 1
ATOM 1396 C C . HIS A 1 180 ? -2.067 2.164 5.427 1.00 95.38 180 HIS A C 1
ATOM 1398 O O . HIS A 1 180 ? -1.737 2.945 6.320 1.00 95.38 180 HIS A O 1
ATOM 1404 N N . LEU A 1 181 ? -3.219 2.324 4.767 1.00 95.38 181 LEU A N 1
ATOM 1405 C CA . LEU A 1 181 ? -4.226 3.309 5.145 1.00 95.38 181 LEU A CA 1
ATOM 14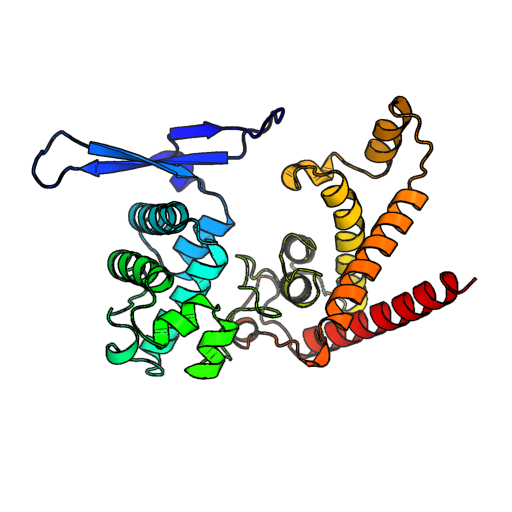06 C C . LEU A 1 181 ? -5.163 2.812 6.248 1.00 95.38 181 LEU A C 1
ATOM 1408 O O . LEU A 1 181 ? -5.853 3.645 6.838 1.00 95.38 181 LEU A O 1
ATOM 1412 N N . ASP A 1 182 ? -5.182 1.512 6.548 1.00 96.31 182 ASP A N 1
ATOM 1413 C CA . ASP A 1 182 ? -6.013 0.946 7.617 1.00 96.31 182 ASP A CA 1
ATOM 1414 C C . ASP A 1 182 ? -5.430 1.243 8.994 1.00 96.31 182 ASP A C 1
ATOM 1416 O O . ASP A 1 182 ? -6.173 1.544 9.918 1.00 96.31 182 ASP A O 1
ATOM 1420 N N . SER A 1 183 ? -4.104 1.263 9.126 1.00 95.00 183 SER A N 1
ATOM 1421 C CA . SER A 1 183 ? -3.417 1.630 10.364 1.00 95.00 183 SER A CA 1
ATOM 1422 C C . SER A 1 183 ? -2.044 2.248 10.085 1.00 95.00 183 SER A C 1
ATOM 1424 O O . SER A 1 183 ? -1.449 2.058 9.029 1.00 95.00 183 SER A O 1
ATOM 1426 N N . ALA A 1 184 ? -1.505 3.001 11.043 1.00 95.31 184 ALA A N 1
ATOM 1427 C CA . ALA A 1 184 ? -0.207 3.667 10.930 1.00 95.31 184 ALA A CA 1
ATOM 1428 C C . ALA A 1 184 ? 0.961 2.823 11.473 1.00 95.31 184 ALA A C 1
ATOM 1430 O O . ALA A 1 184 ? 1.858 3.374 12.117 1.00 95.31 184 ALA A O 1
ATOM 1431 N N . GLY A 1 185 ? 0.972 1.505 11.233 1.00 97.56 185 GLY A N 1
ATOM 1432 C CA . GLY A 1 185 ? 2.018 0.604 11.743 1.00 97.56 185 GLY A CA 1
ATOM 1433 C C . GLY A 1 185 ? 3.441 1.073 11.416 1.00 97.56 185 GLY A C 1
ATOM 1434 O O . GLY A 1 185 ? 4.310 1.083 12.284 1.00 97.56 185 GLY A O 1
ATOM 1435 N N . TYR A 1 186 ? 3.645 1.614 10.213 1.00 97.44 186 TYR A N 1
ATOM 1436 C CA . TYR A 1 186 ? 4.924 2.194 9.799 1.00 97.44 186 TYR A CA 1
ATOM 1437 C C . TYR A 1 186 ? 5.365 3.393 10.651 1.00 97.44 186 TYR A C 1
ATOM 1439 O O . TYR A 1 186 ? 6.545 3.548 10.965 1.00 97.44 186 TYR A O 1
ATOM 1447 N N . SER A 1 187 ? 4.423 4.242 11.070 1.00 96.69 187 SER A N 1
ATOM 1448 C CA . SER A 1 187 ? 4.717 5.388 11.934 1.00 96.69 187 SER A CA 1
ATOM 1449 C C . SER A 1 187 ? 5.014 4.943 13.364 1.00 96.69 187 SER A C 1
ATOM 1451 O O . SER A 1 187 ? 5.837 5.562 14.041 1.00 96.69 187 SER A O 1
ATOM 1453 N N . TYR A 1 188 ? 4.363 3.874 13.825 1.00 97.56 188 TYR A N 1
ATOM 1454 C CA . TYR A 1 188 ? 4.657 3.269 15.119 1.00 97.56 188 TYR A CA 1
ATOM 1455 C C . TYR A 1 188 ? 6.071 2.692 15.150 1.00 97.56 188 TYR A C 1
ATOM 1457 O O . TYR A 1 188 ? 6.845 3.064 16.031 1.00 97.56 188 TYR A O 1
ATOM 1465 N N . ASP A 1 189 ? 6.454 1.906 14.140 1.00 97.94 189 ASP A N 1
ATOM 1466 C CA . ASP A 1 189 ? 7.820 1.390 14.014 1.00 97.94 189 ASP A CA 1
ATOM 1467 C C . ASP A 1 189 ? 8.853 2.520 14.050 1.00 97.94 189 ASP A C 1
ATOM 1469 O O . ASP A 1 189 ? 9.817 2.448 14.809 1.00 97.94 189 ASP A O 1
ATOM 1473 N N . GLN A 1 190 ? 8.638 3.597 13.288 1.00 97.19 190 GLN A N 1
ATOM 1474 C CA . GLN A 1 190 ? 9.543 4.752 13.257 1.00 97.19 190 GLN A CA 1
ATOM 1475 C C . GLN A 1 190 ? 9.726 5.407 14.637 1.00 97.19 190 GLN A C 1
ATOM 1477 O O . GLN A 1 190 ? 10.840 5.781 15.001 1.00 97.19 190 GLN A O 1
ATOM 1482 N N . LYS A 1 191 ? 8.657 5.523 15.436 1.00 97.00 191 LYS A N 1
ATOM 1483 C CA . LYS A 1 191 ? 8.713 6.076 16.807 1.00 97.00 191 LYS A CA 1
ATOM 1484 C C . LYS A 1 191 ? 9.367 5.124 17.815 1.00 97.00 191 LYS A C 1
ATOM 1486 O O . LYS A 1 191 ? 9.789 5.561 18.894 1.00 97.00 191 LYS A O 1
ATOM 1491 N N . MET A 1 192 ? 9.413 3.837 17.481 1.00 97.19 192 MET A N 1
ATOM 1492 C CA . MET A 1 192 ? 9.942 2.769 18.323 1.00 97.19 192 MET A CA 1
ATOM 1493 C C . MET A 1 192 ? 11.370 2.359 17.957 1.00 97.19 192 MET A C 1
ATOM 1495 O O . MET A 1 192 ? 11.922 1.494 18.629 1.00 97.19 192 MET A O 1
ATOM 1499 N N . VAL A 1 193 ? 11.997 2.967 16.942 1.00 96.56 193 VAL A N 1
ATOM 1500 C CA . VAL A 1 193 ? 13.394 2.675 16.578 1.00 96.56 193 VAL A CA 1
ATOM 1501 C C . VAL A 1 193 ? 14.303 2.797 17.808 1.00 96.56 193 VAL A C 1
ATOM 1503 O O . VAL A 1 193 ? 14.255 3.784 18.544 1.00 96.56 193 VAL A O 1
ATOM 1506 N N . GLY A 1 194 ? 15.119 1.765 18.041 1.00 94.62 194 GLY A N 1
ATOM 1507 C CA . GLY A 1 194 ? 16.011 1.665 19.202 1.00 94.62 194 GLY A CA 1
ATOM 1508 C C . GLY A 1 194 ? 15.331 1.233 20.508 1.00 94.62 194 GLY A C 1
ATOM 1509 O O . GLY A 1 194 ? 15.993 1.177 21.544 1.00 94.62 194 GLY A O 1
ATOM 1510 N N . LYS A 1 195 ? 14.032 0.915 20.487 1.00 94.88 195 LYS A N 1
ATOM 1511 C CA . LYS A 1 195 ? 13.269 0.411 21.637 1.00 94.88 195 LYS A CA 1
ATOM 1512 C C . LYS A 1 195 ? 12.788 -1.009 21.366 1.00 94.88 195 LYS A C 1
ATOM 1514 O O . LYS A 1 195 ? 12.527 -1.388 20.230 1.00 94.88 195 LYS A O 1
ATOM 1519 N N . ARG A 1 196 ? 12.625 -1.796 22.431 1.00 90.00 196 ARG A N 1
ATOM 1520 C CA . ARG A 1 196 ? 12.016 -3.124 22.329 1.00 90.00 196 ARG A CA 1
ATOM 1521 C C . ARG A 1 196 ? 10.510 -2.982 22.102 1.00 90.00 196 ARG A C 1
ATOM 1523 O O . ARG A 1 196 ? 9.837 -2.309 22.878 1.00 90.00 196 ARG A O 1
ATOM 1530 N N . LEU A 1 197 ? 10.004 -3.639 21.065 1.00 93.62 197 LEU A N 1
ATOM 1531 C CA . LEU A 1 197 ? 8.576 -3.763 20.785 1.00 93.62 197 LEU A CA 1
ATOM 1532 C C . LEU A 1 197 ? 7.984 -4.941 21.568 1.00 93.62 197 LEU A C 1
ATOM 1534 O O . LEU A 1 197 ? 8.601 -6.006 21.645 1.00 93.62 197 LEU A O 1
ATOM 1538 N N . SER A 1 198 ? 6.795 -4.753 22.138 1.00 96.50 198 SER A N 1
ATOM 1539 C CA . SER A 1 198 ? 5.984 -5.845 22.679 1.00 96.50 198 SER A CA 1
ATOM 1540 C C . SER A 1 198 ? 4.916 -6.246 21.660 1.00 96.50 198 SER A C 1
ATOM 1542 O O . SER A 1 198 ? 4.452 -5.421 20.866 1.00 96.50 198 SER A O 1
ATOM 1544 N N . VAL A 1 199 ? 4.538 -7.523 21.670 1.00 98.19 199 VAL A N 1
ATOM 1545 C CA . VAL A 1 199 ? 3.472 -8.040 20.803 1.00 98.19 199 VAL A CA 1
ATOM 1546 C C . VAL A 1 199 ? 2.138 -7.393 21.184 1.00 98.19 199 VAL A C 1
ATOM 1548 O O . VAL A 1 199 ? 1.373 -6.962 20.321 1.00 98.19 199 VAL A O 1
ATOM 1551 N N . GLU A 1 200 ? 1.879 -7.272 22.484 1.00 98.25 200 GLU A N 1
ATOM 1552 C CA . GLU A 1 200 ? 0.641 -6.740 23.036 1.00 98.25 200 GLU A CA 1
ATOM 1553 C C . GLU A 1 200 ? 0.428 -5.266 22.687 1.00 98.25 200 GLU A C 1
ATOM 1555 O O . GLU A 1 200 ? -0.683 -4.909 22.280 1.00 98.25 200 GLU A O 1
ATOM 1560 N N . ASP A 1 201 ? 1.468 -4.430 22.806 1.00 97.56 201 ASP A N 1
ATOM 1561 C CA . ASP A 1 201 ? 1.376 -2.997 22.501 1.00 97.56 201 ASP A CA 1
ATOM 1562 C C . ASP A 1 201 ? 1.243 -2.763 20.998 1.00 97.56 201 ASP A C 1
ATOM 1564 O O . ASP A 1 201 ? 0.452 -1.916 20.585 1.00 97.56 201 ASP A O 1
ATOM 1568 N N . ALA A 1 202 ? 1.962 -3.532 20.171 1.00 98.12 202 ALA A N 1
ATOM 1569 C CA . ALA A 1 202 ? 1.846 -3.436 18.719 1.00 98.12 202 ALA A CA 1
ATOM 1570 C C . ALA A 1 202 ? 0.422 -3.784 18.257 1.00 98.12 202 ALA A C 1
ATOM 1572 O O . ALA A 1 202 ? -0.199 -3.010 17.529 1.00 98.12 202 ALA A O 1
ATOM 1573 N N . VAL A 1 203 ? -0.138 -4.903 18.730 1.00 98.56 203 VAL A N 1
ATOM 1574 C CA . VAL A 1 203 ? -1.513 -5.312 18.395 1.00 98.56 203 VAL A CA 1
ATOM 1575 C C . VAL A 1 203 ? -2.537 -4.304 18.921 1.00 98.56 203 VAL A C 1
ATOM 1577 O O . VAL A 1 203 ? -3.448 -3.924 18.187 1.00 98.56 203 VAL A O 1
ATOM 1580 N N . ALA A 1 204 ? -2.392 -3.840 20.168 1.00 98.25 204 ALA A N 1
ATOM 1581 C CA . ALA A 1 204 ? -3.292 -2.840 20.741 1.00 98.25 204 ALA A CA 1
ATOM 1582 C C . ALA A 1 204 ? -3.266 -1.524 19.948 1.00 98.25 204 ALA A C 1
ATOM 1584 O O . ALA A 1 204 ? -4.325 -0.979 19.636 1.00 98.25 204 ALA A O 1
ATOM 1585 N N . TYR A 1 205 ? -2.073 -1.052 19.578 1.00 98.31 205 TYR A N 1
ATOM 1586 C CA . TYR A 1 205 ? -1.901 0.156 18.781 1.00 98.31 205 TYR A CA 1
ATOM 1587 C C . TYR A 1 205 ? -2.583 0.037 17.416 1.00 98.31 205 TYR A C 1
ATOM 1589 O O . TYR A 1 205 ? -3.356 0.917 17.045 1.00 98.31 205 TYR A O 1
ATOM 1597 N N . LEU A 1 206 ? -2.327 -1.050 16.679 1.00 98.44 206 LEU A N 1
ATOM 1598 C CA . LEU A 1 206 ? -2.884 -1.246 15.338 1.00 98.44 206 LEU A CA 1
ATOM 1599 C C . LEU A 1 206 ? -4.416 -1.308 15.362 1.00 98.44 206 LEU A C 1
ATOM 1601 O O . LEU A 1 206 ? -5.059 -0.657 14.541 1.00 98.44 206 LEU A O 1
ATOM 1605 N N . MET A 1 207 ? -4.997 -2.030 16.329 1.00 98.31 207 MET A N 1
ATOM 1606 C CA . MET A 1 207 ? -6.451 -2.110 16.495 1.00 98.31 207 MET A CA 1
ATOM 1607 C C . MET A 1 207 ? -7.070 -0.741 16.796 1.00 98.31 207 MET A C 1
ATOM 1609 O O . MET A 1 207 ? -8.065 -0.375 16.177 1.00 98.31 207 MET A O 1
ATOM 1613 N N . GLU A 1 208 ? -6.509 0.018 17.739 1.00 97.69 208 GLU A N 1
ATOM 1614 C CA . GLU A 1 208 ? -7.068 1.319 18.126 1.00 97.69 208 GLU A CA 1
ATOM 1615 C C . GLU A 1 208 ? -6.925 2.360 17.009 1.00 97.69 208 GLU A C 1
ATOM 1617 O O . GLU A 1 208 ? -7.868 3.093 16.704 1.00 97.69 208 GLU A O 1
ATOM 1622 N N . GLU A 1 209 ? -5.772 2.379 16.341 1.00 97.50 209 GLU A N 1
ATOM 1623 C CA . GLU A 1 209 ? -5.520 3.258 15.200 1.00 97.50 209 GLU A CA 1
ATOM 1624 C C . GLU A 1 209 ? -6.491 2.965 14.043 1.00 97.50 209 GLU A C 1
ATOM 1626 O O . GLU A 1 209 ? -7.032 3.898 13.444 1.00 97.50 209 GLU A O 1
ATOM 1631 N N . GLU A 1 210 ? -6.765 1.690 13.743 1.00 97.94 210 GLU A N 1
ATOM 1632 C CA . GLU A 1 210 ? -7.718 1.319 12.693 1.00 97.94 210 GLU A CA 1
ATOM 1633 C C . GLU A 1 210 ? -9.164 1.666 13.058 1.00 97.94 210 GLU A C 1
ATOM 1635 O O . GLU A 1 210 ? -9.907 2.175 12.213 1.00 97.94 210 GLU A O 1
ATOM 1640 N N . ARG A 1 211 ? -9.569 1.466 14.318 1.00 98.06 211 ARG A N 1
ATOM 1641 C CA . ARG A 1 211 ? -10.899 1.867 14.810 1.00 98.06 211 ARG A CA 1
ATOM 1642 C C . ARG A 1 211 ? -11.118 3.364 14.669 1.00 98.06 211 ARG A C 1
ATOM 1644 O O . ARG A 1 211 ? -12.171 3.782 14.187 1.00 98.06 211 ARG A O 1
ATOM 1651 N N . TRP A 1 212 ? -10.122 4.173 15.027 1.00 97.50 212 TRP A N 1
ATOM 1652 C CA . TRP A 1 212 ? -10.212 5.616 14.835 1.00 97.50 212 TRP A CA 1
ATOM 1653 C C . TRP A 1 212 ? -10.306 5.988 13.352 1.00 97.50 212 TRP A C 1
ATOM 1655 O O . TRP A 1 212 ? -11.119 6.829 12.957 1.00 97.50 212 TRP A O 1
ATOM 1665 N N . ARG A 1 213 ? -9.554 5.299 12.489 1.00 96.94 213 ARG A N 1
ATOM 1666 C CA . ARG A 1 213 ? -9.636 5.491 11.035 1.00 96.94 213 ARG A CA 1
ATOM 1667 C C . ARG A 1 213 ? -10.993 5.127 10.450 1.00 96.94 213 ARG A C 1
ATOM 1669 O O . ARG A 1 213 ? -11.364 5.727 9.442 1.00 96.94 213 ARG A O 1
ATOM 1676 N N . GLN A 1 214 ? -11.771 4.241 11.070 1.00 97.62 214 GLN A N 1
ATOM 1677 C CA . GLN A 1 214 ? -13.151 4.001 10.636 1.00 97.62 214 GLN A CA 1
ATOM 1678 C C . GLN A 1 214 ? -14.029 5.244 10.792 1.00 97.62 214 GLN A C 1
ATOM 1680 O O . GLN A 1 214 ? -14.821 5.540 9.898 1.00 97.62 214 GLN A O 1
ATOM 1685 N N . VAL A 1 215 ? -13.851 6.010 11.872 1.00 97.19 215 VAL A N 1
ATOM 1686 C CA . VAL A 1 215 ? -14.548 7.292 12.058 1.00 97.19 215 VAL A CA 1
ATOM 1687 C C . VAL A 1 215 ? -14.083 8.285 10.997 1.00 97.19 215 VAL A C 1
ATOM 1689 O O . VAL A 1 215 ? -14.895 8.792 10.229 1.00 97.19 215 VAL A O 1
ATOM 1692 N N . LEU A 1 216 ? -12.769 8.500 10.889 1.00 96.62 216 LEU A N 1
ATOM 1693 C CA . LEU A 1 216 ? -12.194 9.467 9.949 1.00 96.62 216 LEU A CA 1
ATOM 1694 C C . LEU A 1 216 ? -12.593 9.195 8.492 1.00 96.62 216 LEU A C 1
ATOM 1696 O O . LEU A 1 216 ? -12.988 10.108 7.771 1.00 96.62 216 LEU A O 1
ATOM 1700 N N . THR A 1 217 ? -12.523 7.940 8.052 1.00 95.94 217 THR A N 1
ATOM 1701 C CA . THR A 1 217 ? -12.885 7.569 6.676 1.00 95.94 217 THR A CA 1
ATOM 1702 C C . THR A 1 217 ? -14.389 7.643 6.424 1.00 95.94 217 THR A C 1
ATOM 1704 O O . THR A 1 217 ? -14.783 7.975 5.309 1.00 95.94 217 THR A O 1
ATOM 1707 N N . SER A 1 218 ? -15.230 7.440 7.444 1.00 96.00 218 SER A N 1
ATOM 1708 C CA . SER A 1 218 ? -16.683 7.656 7.337 1.00 96.00 218 SER A CA 1
ATOM 1709 C C . SER A 1 218 ? -17.049 9.139 7.211 1.00 96.00 218 SER A C 1
ATOM 1711 O O . SER A 1 218 ? -18.040 9.471 6.570 1.00 96.00 218 SER A O 1
ATOM 1713 N N . LEU A 1 219 ? -16.230 10.037 7.768 1.00 95.12 219 LEU A N 1
ATOM 1714 C CA . LEU A 1 219 ? -16.347 11.487 7.561 1.00 95.12 219 LEU A CA 1
ATOM 1715 C C . LEU A 1 219 ? -15.822 11.941 6.189 1.00 95.12 219 LEU A C 1
ATOM 1717 O O . LEU A 1 219 ? -15.962 13.110 5.841 1.00 95.12 219 LEU A O 1
ATOM 1721 N N . VAL A 1 220 ? -15.194 11.038 5.425 1.00 94.44 220 VAL A N 1
ATOM 1722 C CA . VAL A 1 220 ? -14.596 11.317 4.109 1.00 94.44 220 VAL A CA 1
ATOM 1723 C C . VAL A 1 220 ? -13.537 12.433 4.177 1.00 94.44 220 VAL A C 1
ATOM 1725 O O . VAL A 1 220 ? -13.357 13.228 3.256 1.00 94.44 220 VAL A O 1
ATOM 1728 N N . ILE A 1 221 ? -12.803 12.505 5.292 1.00 94.06 221 ILE A N 1
ATOM 1729 C CA . ILE A 1 221 ? -11.715 13.476 5.472 1.00 94.06 221 ILE A CA 1
ATOM 1730 C C . ILE A 1 221 ? -10.403 12.967 4.864 1.00 94.06 221 ILE A C 1
ATOM 1732 O O . ILE A 1 221 ? -10.138 11.767 4.785 1.00 94.06 221 ILE A O 1
ATOM 1736 N N . CYS A 1 222 ? -9.523 13.897 4.487 1.00 95.00 222 CYS A N 1
ATOM 1737 C CA . CYS A 1 222 ? -8.183 13.559 4.014 1.00 95.00 222 CYS A CA 1
ATOM 1738 C C . CYS A 1 222 ? -7.291 13.057 5.163 1.00 95.00 222 CYS A C 1
ATOM 1740 O O . CYS A 1 222 ? -7.025 13.787 6.122 1.00 95.00 222 CYS A O 1
ATOM 1742 N N . LEU A 1 223 ? -6.739 11.845 5.035 1.00 94.38 223 LEU A N 1
ATOM 1743 C CA . LEU A 1 223 ? -5.884 11.244 6.064 1.00 94.38 223 LEU A CA 1
ATOM 1744 C C . LEU A 1 223 ? -4.553 11.983 6.281 1.00 94.38 223 LEU A C 1
ATOM 1746 O O . LEU A 1 223 ? -3.922 11.783 7.319 1.00 94.38 223 LEU A O 1
ATOM 1750 N N . PHE A 1 224 ? -4.124 12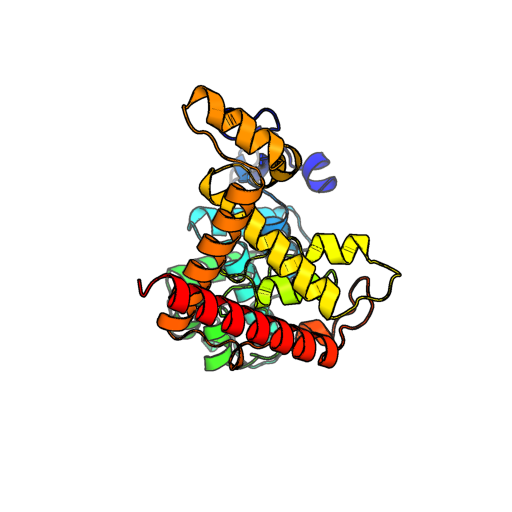.878 5.386 1.00 92.62 224 PHE A N 1
ATOM 1751 C CA . PHE A 1 224 ? -2.983 13.768 5.659 1.00 92.62 224 PHE A CA 1
ATOM 1752 C C . PHE A 1 224 ? -3.316 14.827 6.714 1.00 92.62 224 PHE A C 1
ATOM 1754 O O . PHE A 1 224 ? -2.441 15.235 7.470 1.00 92.62 224 PHE A O 1
ATOM 1761 N N . ALA A 1 225 ? -4.588 15.213 6.827 1.00 92.06 225 ALA A N 1
ATOM 1762 C CA . ALA A 1 225 ? -5.074 16.147 7.835 1.00 92.06 225 ALA A CA 1
ATOM 1763 C C . ALA A 1 225 ? -5.572 15.449 9.113 1.00 92.06 225 ALA A C 1
ATOM 1765 O O . ALA A 1 225 ? -6.069 16.122 10.011 1.00 92.06 225 ALA A O 1
ATOM 1766 N N . ARG A 1 226 ? -5.428 14.119 9.240 1.00 92.31 226 ARG A N 1
ATOM 1767 C CA . ARG A 1 226 ? -5.975 13.328 10.365 1.00 92.31 226 ARG A CA 1
ATOM 1768 C C . ARG A 1 226 ? -5.602 13.844 11.759 1.00 92.31 226 ARG A C 1
ATOM 1770 O O . ARG A 1 226 ? -6.381 13.679 12.682 1.00 92.31 226 ARG A O 1
ATOM 1777 N N . GLY A 1 227 ? -4.439 14.485 11.908 1.00 91.56 227 GLY A N 1
ATOM 1778 C CA . GLY A 1 227 ? -4.010 15.074 13.182 1.00 91.56 227 GLY A CA 1
ATOM 1779 C C . GLY A 1 227 ? -4.831 16.292 13.622 1.00 91.56 227 GLY A C 1
ATOM 1780 O O . GLY A 1 227 ? -4.785 16.651 14.790 1.00 91.56 227 GLY A O 1
ATOM 1781 N N . VAL A 1 228 ? -5.579 16.916 12.705 1.00 93.31 228 VAL A N 1
ATOM 1782 C CA . VAL A 1 228 ? -6.494 18.036 12.990 1.00 93.31 228 VAL A CA 1
ATOM 1783 C C . VAL A 1 228 ? -7.851 17.524 13.472 1.00 93.31 228 VAL A C 1
ATOM 1785 O O . VAL A 1 228 ? -8.469 18.121 14.346 1.00 93.31 228 VAL A O 1
ATOM 1788 N N . TYR A 1 229 ? -8.311 16.404 12.919 1.00 94.62 229 TYR A N 1
ATOM 1789 C CA . TYR A 1 229 ? -9.586 15.790 13.271 1.00 94.62 229 TYR A CA 1
ATOM 1790 C C . TYR A 1 229 ? -9.393 14.901 14.498 1.00 94.62 229 TYR A C 1
ATOM 1792 O O . TYR A 1 229 ? -9.285 13.687 14.372 1.00 94.62 229 TYR A O 1
ATOM 1800 N N . THR A 1 230 ? -9.294 15.500 15.684 1.00 96.00 230 THR A N 1
ATOM 1801 C CA . THR A 1 230 ? -9.331 14.759 16.955 1.00 96.00 230 THR A CA 1
ATOM 1802 C C . THR A 1 230 ? -10.780 14.420 17.335 1.00 96.00 230 THR A C 1
ATOM 1804 O O . THR A 1 230 ? -11.697 15.065 16.820 1.00 96.00 230 THR A O 1
ATOM 1807 N N . PRO A 1 231 ? -11.034 13.461 18.249 1.00 96.19 231 PRO A N 1
ATOM 1808 C CA . PRO A 1 231 ? -12.390 13.173 18.727 1.00 96.19 231 PRO A CA 1
ATOM 1809 C C . PRO A 1 231 ? -13.146 14.421 19.202 1.00 96.19 231 PRO A C 1
ATOM 1811 O O . PRO A 1 231 ? -14.303 14.604 18.838 1.00 96.19 231 PRO A O 1
ATOM 1814 N N . GLN A 1 232 ? -12.467 15.320 19.922 1.00 96.44 232 GLN A N 1
ATOM 1815 C CA . GLN A 1 232 ? -13.020 16.602 20.370 1.00 96.44 232 GLN A CA 1
ATOM 1816 C C . GLN A 1 232 ? -13.490 17.450 19.187 1.00 96.44 232 GLN A C 1
ATOM 1818 O O . GLN A 1 232 ? -14.629 17.902 19.156 1.00 96.44 232 GLN A O 1
ATOM 1823 N N . VAL A 1 233 ? -12.617 17.648 18.195 1.00 96.88 233 VAL A N 1
ATOM 1824 C CA . VAL A 1 233 ? -12.918 18.474 17.017 1.00 96.88 233 VAL A CA 1
ATOM 1825 C C . VAL A 1 233 ? -14.080 17.885 16.223 1.00 96.88 233 VAL A C 1
ATOM 1827 O O . VAL A 1 233 ? -14.948 18.626 15.770 1.00 96.88 233 VAL A O 1
ATOM 1830 N N . VAL A 1 234 ? -14.123 16.558 16.080 1.00 96.56 234 VAL A N 1
ATOM 1831 C CA . VAL A 1 234 ? -15.216 15.868 15.387 1.00 96.56 234 VAL A CA 1
ATOM 1832 C C . VAL A 1 234 ? -16.540 16.062 16.129 1.00 96.56 234 VAL A C 1
ATOM 1834 O O . VAL A 1 234 ? -17.526 16.431 15.497 1.00 96.56 234 VAL A O 1
ATOM 1837 N N . VAL A 1 235 ? -16.569 15.883 17.454 1.00 96.94 235 VAL A N 1
ATOM 1838 C CA . VAL A 1 235 ? -17.766 16.140 18.276 1.00 96.94 235 VAL A CA 1
ATOM 1839 C C . VAL A 1 235 ? -18.252 17.582 18.118 1.00 96.94 235 VAL A C 1
ATOM 1841 O O . VAL A 1 235 ? -19.432 17.805 17.853 1.00 96.94 235 VAL A O 1
ATOM 1844 N N . GLU A 1 236 ? -17.358 18.569 18.224 1.00 96.50 236 GLU A N 1
ATOM 1845 C CA . GLU A 1 236 ? -17.730 19.978 18.053 1.00 96.50 236 GLU A CA 1
ATOM 1846 C C . GLU A 1 236 ? -18.281 20.264 16.648 1.00 96.50 236 GLU A C 1
ATOM 1848 O O . GLU A 1 236 ? -19.245 21.016 16.511 1.00 96.50 236 GLU A O 1
ATOM 1853 N N . ALA A 1 237 ? -17.725 19.633 15.608 1.00 95.06 237 ALA A N 1
ATOM 1854 C CA . ALA A 1 237 ? -18.190 19.795 14.230 1.00 95.06 237 ALA A CA 1
ATOM 1855 C C . ALA A 1 237 ? -19.612 19.250 13.997 1.00 95.06 237 ALA A C 1
ATOM 1857 O O . ALA A 1 237 ? -20.307 19.718 13.095 1.00 95.06 237 ALA A O 1
ATOM 1858 N N . PHE A 1 238 ? -20.063 18.293 14.812 1.00 95.69 238 PHE A N 1
ATOM 1859 C CA . PHE A 1 238 ? -21.405 17.714 14.732 1.00 95.69 238 PHE A CA 1
ATOM 1860 C C . PHE A 1 238 ? -22.486 18.559 15.427 1.00 95.69 238 PHE A C 1
ATOM 1862 O O . PHE A 1 238 ? -23.651 18.497 15.025 1.00 95.69 238 PHE A O 1
ATOM 1869 N N . LYS A 1 239 ? -22.127 19.409 16.399 1.00 95.69 239 LYS A N 1
ATOM 1870 C CA . LYS A 1 239 ? -23.102 20.223 17.152 1.00 95.69 239 LYS A CA 1
ATOM 1871 C C . LYS A 1 239 ? -23.953 21.154 16.274 1.00 95.69 239 LYS A C 1
ATOM 1873 O O . LYS A 1 239 ? -25.172 21.145 16.443 1.00 95.69 239 LYS A O 1
ATOM 1878 N N . PRO A 1 240 ? -23.401 21.919 15.306 1.00 96.31 240 PRO A N 1
ATOM 1879 C CA . PRO A 1 240 ? -24.215 22.763 14.424 1.00 96.31 240 PRO A CA 1
ATOM 1880 C C . PRO A 1 240 ? -25.179 21.971 13.531 1.00 96.31 240 PRO A C 1
ATOM 1882 O O . PRO A 1 240 ? -26.141 22.536 13.020 1.00 96.31 240 PRO A O 1
ATOM 1885 N N . LEU A 1 241 ? -24.924 20.672 13.345 1.00 95.56 241 LEU A N 1
ATOM 1886 C CA . LEU A 1 241 ? -25.786 19.757 12.596 1.00 95.56 241 LEU A CA 1
ATOM 1887 C C . LEU A 1 241 ? -26.909 19.162 13.466 1.00 95.56 241 LEU A C 1
ATOM 1889 O O . LEU A 1 241 ? -27.691 18.357 12.967 1.00 95.56 241 LEU A O 1
ATOM 1893 N N . GLY A 1 242 ? -26.989 19.533 14.750 1.00 95.94 242 GLY A N 1
ATOM 1894 C CA . GLY A 1 242 ? -27.989 19.035 15.698 1.00 95.94 242 GLY A CA 1
ATOM 1895 C C . GLY A 1 242 ? -27.663 17.668 16.305 1.00 95.94 242 GLY A C 1
ATOM 1896 O O . GLY A 1 242 ? -28.547 17.037 16.877 1.00 95.94 242 GLY A O 1
ATOM 1897 N N . TRP A 1 243 ? -26.419 17.198 16.176 1.00 94.44 243 TRP A N 1
ATOM 1898 C CA . TRP A 1 243 ? -25.973 15.925 16.741 1.00 94.44 243 TRP A CA 1
ATOM 1899 C C . TRP A 1 243 ? -25.246 16.142 18.068 1.00 94.44 243 TRP A C 1
ATOM 1901 O O . TRP A 1 243 ? -24.262 16.880 18.139 1.00 94.44 243 TRP A O 1
ATOM 1911 N N . GLU A 1 244 ? -25.702 15.446 19.107 1.00 92.00 244 GLU A N 1
ATOM 1912 C CA . GLU A 1 244 ? -25.080 15.423 20.431 1.00 92.00 244 GLU A CA 1
ATOM 1913 C C . GLU A 1 244 ? -24.350 14.090 20.622 1.00 92.00 244 GLU A C 1
ATOM 1915 O O . GLU A 1 244 ? -24.925 13.104 21.073 1.00 92.00 244 GLU A O 1
ATOM 1920 N N . LEU A 1 245 ? -23.079 14.050 20.220 1.00 94.69 245 LEU A N 1
ATOM 1921 C CA . LEU A 1 245 ? -22.200 12.894 20.399 1.00 94.69 245 LEU A CA 1
ATOM 1922 C C . LEU A 1 245 ? -21.133 13.211 21.444 1.00 94.69 245 LEU A C 1
ATOM 1924 O O . LEU A 1 245 ? -20.605 14.320 21.487 1.00 94.69 245 LEU A O 1
ATOM 1928 N N . SER A 1 246 ? -20.766 12.224 22.249 1.00 96.81 246 SER A N 1
ATOM 1929 C CA . SER A 1 246 ? -19.555 12.260 23.065 1.00 96.81 246 SER A CA 1
ATOM 1930 C C . SER A 1 246 ? -18.361 11.668 22.311 1.00 96.81 246 SER A C 1
ATOM 1932 O O . SER A 1 246 ? -18.502 10.940 21.326 1.00 96.81 246 SER A O 1
ATOM 1934 N N . GLU A 1 247 ? -17.146 11.919 22.804 1.00 97.31 247 GLU A N 1
ATOM 1935 C CA . GLU A 1 247 ? -15.951 11.244 22.278 1.00 97.31 247 GLU A CA 1
ATOM 1936 C C . GLU A 1 247 ? -16.028 9.720 22.432 1.00 97.31 247 GLU A C 1
ATOM 1938 O O . GLU A 1 247 ? -15.489 8.983 21.606 1.00 97.31 247 GLU A O 1
ATOM 1943 N N . ASN A 1 248 ? -16.686 9.243 23.493 1.00 97.56 248 ASN A N 1
ATOM 1944 C CA . ASN A 1 248 ? -16.866 7.818 23.725 1.00 97.56 248 ASN A CA 1
ATOM 1945 C C . ASN A 1 248 ? -17.805 7.203 22.683 1.00 97.56 248 ASN A C 1
ATOM 1947 O O . ASN A 1 248 ? -17.521 6.119 22.182 1.00 97.56 248 ASN A O 1
ATOM 1951 N N . ASP A 1 249 ? -18.858 7.924 22.290 1.00 96.94 249 ASP A N 1
ATOM 1952 C CA . ASP A 1 249 ? -19.753 7.475 21.219 1.00 96.94 249 ASP A CA 1
ATOM 1953 C C . ASP A 1 249 ? -18.984 7.296 19.908 1.00 96.94 249 ASP A C 1
ATOM 1955 O O . ASP A 1 249 ? -19.143 6.279 19.237 1.00 96.94 249 ASP A O 1
ATOM 1959 N N . LEU A 1 250 ? -18.076 8.221 19.570 1.00 97.19 250 LEU A N 1
ATOM 1960 C CA . LEU A 1 250 ? -17.221 8.079 18.386 1.00 97.19 250 LEU A CA 1
ATOM 1961 C C . LEU A 1 250 ? -16.311 6.845 18.462 1.00 97.19 250 LEU A C 1
ATOM 1963 O O . LEU A 1 250 ? -16.158 6.144 17.460 1.00 97.19 250 LEU A O 1
ATOM 1967 N N . LYS A 1 251 ? -15.719 6.558 19.628 1.00 97.12 251 LYS A N 1
ATOM 1968 C CA . LYS A 1 251 ? -14.880 5.362 19.824 1.00 97.12 251 LYS A CA 1
ATOM 1969 C C . LYS A 1 251 ? -15.683 4.077 19.644 1.00 97.12 251 LYS A C 1
ATOM 1971 O O . LYS A 1 251 ? -15.247 3.187 18.912 1.00 97.12 251 LYS A O 1
ATOM 1976 N N . GLU A 1 252 ? -16.871 4.003 20.239 1.00 97.12 252 GLU A N 1
ATOM 1977 C CA . GLU A 1 252 ? -17.761 2.847 20.100 1.00 97.12 252 GLU A CA 1
ATOM 1978 C C . GLU A 1 252 ? -18.270 2.684 18.661 1.00 97.12 252 GLU A C 1
ATOM 1980 O O . GLU A 1 252 ? -18.299 1.567 18.139 1.00 97.12 252 GLU A O 1
ATOM 1985 N N . ILE A 1 253 ? -18.585 3.782 17.965 1.00 97.00 253 ILE A N 1
ATOM 1986 C CA . ILE A 1 253 ? -18.929 3.764 16.535 1.00 97.00 253 ILE A CA 1
ATOM 1987 C C . ILE A 1 253 ? -17.755 3.230 15.707 1.00 97.00 253 ILE A C 1
ATOM 1989 O O . ILE A 1 253 ? -17.946 2.325 14.892 1.00 97.00 253 ILE A O 1
ATOM 1993 N N . GLY A 1 254 ? -16.540 3.738 15.927 1.00 97.94 254 GLY A N 1
ATOM 1994 C CA . GLY A 1 254 ? -15.336 3.283 15.230 1.00 97.94 254 GLY A CA 1
ATOM 1995 C C . GLY A 1 254 ? -15.067 1.793 15.446 1.00 97.94 254 GLY A C 1
ATOM 1996 O O . GLY A 1 254 ? -14.862 1.048 14.483 1.00 97.94 254 GLY A O 1
ATOM 1997 N N . LYS A 1 255 ? -15.166 1.330 16.701 1.00 97.94 255 LYS A N 1
ATOM 1998 C CA . LYS A 1 255 ? -15.079 -0.091 17.066 1.00 97.94 255 LYS A CA 1
ATOM 1999 C C . LYS A 1 255 ? -16.143 -0.925 16.360 1.00 97.94 255 LYS A C 1
ATOM 2001 O O . LYS A 1 255 ? -15.815 -1.951 15.766 1.00 97.94 255 LYS A O 1
ATOM 2006 N N . LYS A 1 256 ? -17.400 -0.481 16.378 1.00 97.50 256 LYS A N 1
ATOM 2007 C CA . LYS A 1 256 ? -18.515 -1.182 15.733 1.00 97.50 256 LYS A CA 1
ATOM 2008 C C . LYS A 1 256 ? -18.316 -1.298 14.223 1.00 97.50 256 LYS A C 1
ATOM 2010 O O . LYS A 1 256 ? -18.474 -2.389 13.688 1.00 97.50 256 LYS A O 1
ATOM 2015 N N . ILE A 1 257 ? -17.941 -0.216 13.537 1.00 97.81 257 ILE A N 1
ATOM 2016 C CA . ILE A 1 257 ? -17.680 -0.237 12.086 1.00 97.81 257 ILE A CA 1
ATOM 2017 C C . ILE A 1 257 ? -16.525 -1.189 11.764 1.00 97.81 257 ILE A C 1
ATOM 2019 O O . ILE A 1 257 ? -16.641 -1.992 10.840 1.00 97.81 257 ILE A O 1
ATOM 2023 N N . HIS A 1 258 ? -15.440 -1.135 12.540 1.00 98.06 258 HIS A N 1
ATOM 2024 C CA . HIS A 1 258 ? -14.288 -2.019 12.366 1.00 98.06 258 HIS A CA 1
ATOM 2025 C C . HIS A 1 258 ? -14.691 -3.497 12.471 1.00 98.06 258 HIS A C 1
ATOM 2027 O O . HIS A 1 258 ? -14.420 -4.280 11.562 1.00 98.06 258 HIS A O 1
ATOM 2033 N N . LEU A 1 259 ? -15.421 -3.862 13.530 1.00 97.75 259 LEU A N 1
ATOM 2034 C CA . LEU A 1 259 ? -15.905 -5.228 13.732 1.00 97.75 259 LEU A CA 1
ATOM 2035 C C . LEU A 1 259 ? -16.890 -5.668 12.644 1.00 97.75 259 LEU A C 1
ATOM 2037 O O . LEU A 1 259 ? -16.796 -6.791 12.167 1.00 97.75 259 LEU A O 1
ATOM 2041 N N . LEU A 1 260 ? -17.801 -4.798 12.200 1.00 96.94 260 LEU A N 1
ATOM 2042 C CA . LEU A 1 260 ? -18.736 -5.130 11.120 1.00 96.94 260 LEU A CA 1
ATOM 2043 C C . LEU A 1 260 ? -18.019 -5.388 9.787 1.00 96.94 260 LEU A C 1
ATOM 2045 O O . LEU A 1 260 ? -18.392 -6.320 9.078 1.00 96.94 260 LEU A O 1
ATOM 2049 N N . LYS A 1 261 ? -16.976 -4.611 9.462 1.00 97.00 261 LYS A N 1
ATOM 2050 C CA . LYS A 1 261 ? -16.138 -4.852 8.276 1.00 97.00 261 LYS A CA 1
ATOM 2051 C C . LYS A 1 261 ? -15.376 -6.171 8.375 1.00 97.00 261 LYS A C 1
ATOM 2053 O O . LYS A 1 261 ? -15.315 -6.905 7.394 1.00 97.00 261 LYS A O 1
ATOM 2058 N N . LEU A 1 262 ? -14.827 -6.487 9.548 1.00 96.88 262 LEU A N 1
ATOM 2059 C CA . LEU A 1 262 ? -14.158 -7.768 9.787 1.00 96.88 262 LEU A CA 1
ATOM 2060 C C . LEU A 1 262 ? -15.129 -8.948 9.707 1.00 96.88 262 LEU A C 1
ATOM 2062 O O . LEU A 1 262 ? -14.791 -9.948 9.084 1.00 96.88 262 LEU A O 1
ATOM 2066 N N . ARG A 1 263 ? -16.337 -8.823 10.272 1.00 96.38 263 ARG A N 1
ATOM 2067 C CA . ARG A 1 263 ? -17.387 -9.843 10.155 1.00 96.38 263 ARG A CA 1
ATOM 2068 C C . ARG A 1 263 ? -17.722 -10.108 8.694 1.00 96.38 263 ARG A C 1
ATOM 2070 O O . ARG A 1 263 ? -17.601 -11.239 8.257 1.00 96.38 263 ARG A O 1
ATOM 2077 N N . TYR A 1 264 ? -18.023 -9.051 7.938 1.00 96.44 264 TYR A N 1
ATOM 2078 C CA . TYR A 1 264 ? -18.288 -9.163 6.504 1.00 96.44 264 TYR A CA 1
ATOM 2079 C C . TYR A 1 264 ? -17.146 -9.880 5.772 1.00 96.44 264 TYR A C 1
ATOM 2081 O O . TYR A 1 264 ? -17.373 -10.809 5.012 1.00 96.44 264 TYR A O 1
ATOM 2089 N N . LYS A 1 265 ? -15.899 -9.495 6.052 1.00 95.94 265 LYS A N 1
ATOM 2090 C CA . LYS A 1 265 ? -14.718 -10.121 5.453 1.00 95.94 265 LYS A CA 1
ATOM 2091 C C . LYS A 1 265 ? -14.631 -11.624 5.759 1.00 95.94 265 LYS A C 1
ATOM 2093 O O . LYS A 1 265 ? -14.342 -12.400 4.854 1.00 95.94 265 LYS A O 1
ATOM 2098 N N . LEU A 1 266 ? -14.878 -12.029 7.007 1.00 95.69 266 LEU A N 1
ATOM 2099 C CA . LEU A 1 266 ? -14.900 -13.438 7.426 1.00 95.69 266 LEU A CA 1
ATOM 2100 C C . LEU A 1 266 ? -16.053 -14.216 6.772 1.00 95.69 266 LEU A C 1
ATOM 2102 O O . LEU A 1 266 ? -15.840 -15.342 6.326 1.00 95.69 266 LEU A O 1
ATOM 2106 N N . ASP A 1 267 ? -17.237 -13.608 6.671 1.00 96.19 267 ASP A N 1
ATOM 2107 C CA . ASP A 1 267 ? -18.420 -14.206 6.037 1.00 96.19 267 ASP A CA 1
ATOM 2108 C C . ASP A 1 267 ? -18.180 -14.489 4.539 1.00 96.19 267 ASP A C 1
ATOM 2110 O O . ASP A 1 267 ? -18.630 -15.510 4.022 1.00 96.19 267 ASP A O 1
ATOM 2114 N N . GLU A 1 268 ? -17.386 -13.648 3.866 1.00 96.31 268 GLU A N 1
ATOM 2115 C CA . GLU A 1 268 ? -16.947 -13.825 2.469 1.00 96.31 268 GLU A CA 1
ATOM 2116 C C . GLU A 1 268 ? -15.772 -14.819 2.308 1.00 96.31 268 GLU A C 1
ATOM 2118 O O . GLU A 1 268 ? -15.184 -14.945 1.232 1.00 96.31 268 GLU A O 1
ATOM 2123 N N . GLY A 1 269 ? -15.412 -15.551 3.367 1.00 95.38 269 GLY A N 1
ATOM 2124 C CA . GLY A 1 269 ? -14.450 -16.655 3.313 1.00 95.38 269 GLY A CA 1
ATOM 2125 C C . GLY A 1 269 ? -12.998 -16.284 3.618 1.00 95.38 269 GLY A C 1
ATOM 2126 O O . GLY A 1 269 ? -12.110 -17.127 3.469 1.00 95.38 269 GLY A O 1
ATOM 2127 N N . PHE A 1 270 ? -12.721 -15.059 4.073 1.00 96.19 270 PHE A N 1
ATOM 2128 C CA . PHE A 1 270 ? -11.400 -14.718 4.600 1.00 96.19 270 PHE A CA 1
ATOM 2129 C C . PHE A 1 270 ? -11.070 -15.540 5.852 1.00 96.19 270 PHE A C 1
ATOM 2131 O O . PHE A 1 270 ? -11.917 -15.758 6.716 1.00 96.19 270 PHE A O 1
ATOM 2138 N N . SER A 1 271 ? -9.802 -15.923 6.005 1.00 95.50 271 SER A N 1
ATOM 2139 C CA . SER A 1 271 ? -9.303 -16.559 7.222 1.00 95.50 271 SER A CA 1
ATOM 2140 C C . SER A 1 271 ? -7.947 -15.997 7.625 1.00 95.50 271 SER A C 1
ATOM 2142 O O . SER A 1 271 ? -6.999 -15.997 6.839 1.00 95.50 271 SER A O 1
ATOM 2144 N N . PHE A 1 272 ? -7.831 -15.595 8.892 1.00 95.75 272 PHE A N 1
ATOM 2145 C CA . PHE A 1 272 ? -6.550 -15.219 9.491 1.00 95.75 272 PHE A CA 1
ATOM 2146 C C . PHE A 1 272 ? -5.533 -16.368 9.466 1.00 95.75 272 PHE A C 1
ATOM 2148 O O . PHE A 1 272 ? -4.340 -16.104 9.386 1.00 95.75 272 PHE A O 1
ATOM 2155 N N . ASP A 1 273 ? -5.979 -17.629 9.490 1.00 95.25 273 ASP A N 1
ATOM 2156 C CA . ASP A 1 273 ? -5.082 -18.795 9.451 1.00 95.25 273 ASP A CA 1
ATOM 2157 C C . ASP A 1 273 ? -4.464 -19.020 8.064 1.00 95.25 273 ASP A C 1
ATOM 2159 O O . ASP A 1 273 ? -3.481 -19.743 7.932 1.00 95.25 273 ASP A O 1
ATOM 2163 N N . GLN A 1 274 ? -5.048 -18.417 7.024 1.00 93.38 274 GLN A N 1
ATOM 2164 C CA . GLN A 1 274 ? -4.533 -18.468 5.655 1.00 93.38 274 GLN A CA 1
ATOM 2165 C C . GLN A 1 274 ? -3.653 -17.260 5.311 1.00 93.38 274 GLN A C 1
ATOM 2167 O O . GLN A 1 274 ? -3.085 -17.210 4.218 1.00 93.38 274 GLN A O 1
ATOM 2172 N N . LEU A 1 275 ? -3.523 -16.284 6.219 1.00 94.56 275 LEU A N 1
ATOM 2173 C CA . LEU A 1 275 ? -2.610 -15.169 6.013 1.00 94.56 275 LEU A CA 1
ATOM 2174 C C . LEU A 1 275 ? -1.167 -15.660 6.010 1.00 94.56 275 LEU A C 1
ATOM 2176 O O . LEU A 1 275 ? -0.721 -16.378 6.902 1.00 94.56 275 LEU A O 1
ATOM 2180 N N . ARG A 1 276 ? -0.417 -15.193 5.017 1.00 93.94 276 ARG A N 1
ATOM 2181 C CA . ARG A 1 276 ? 1.020 -15.415 4.909 1.00 93.94 276 ARG A CA 1
ATOM 2182 C C . ARG A 1 276 ? 1.760 -14.094 5.027 1.00 93.94 276 ARG A C 1
ATOM 2184 O O . ARG A 1 276 ? 1.293 -13.062 4.550 1.00 93.94 276 ARG A O 1
ATOM 2191 N N . PHE A 1 277 ? 2.953 -14.161 5.597 1.00 96.69 277 PHE A N 1
ATOM 2192 C CA . PHE A 1 277 ? 3.947 -13.104 5.485 1.00 96.69 277 PHE A CA 1
ATOM 2193 C C . PHE A 1 277 ? 4.921 -13.484 4.359 1.00 96.69 277 PHE A C 1
ATOM 2195 O O . PHE A 1 277 ? 5.447 -14.601 4.385 1.00 96.69 277 PHE A O 1
ATOM 2202 N N . PRO A 1 278 ? 5.166 -12.620 3.355 1.00 96.06 278 PRO A N 1
ATOM 2203 C CA . PRO A 1 278 ? 6.148 -12.907 2.312 1.00 96.06 278 PRO A CA 1
ATOM 2204 C C . PRO A 1 278 ? 7.530 -13.150 2.925 1.00 96.06 278 PRO A C 1
ATOM 2206 O O . PRO A 1 278 ? 8.022 -12.313 3.677 1.00 96.06 278 PRO A O 1
ATOM 2209 N N . LYS A 1 279 ? 8.186 -14.270 2.599 1.00 96.62 279 LYS A N 1
ATOM 2210 C CA . LYS A 1 279 ? 9.458 -14.666 3.227 1.00 96.62 279 LYS A CA 1
ATOM 2211 C C . LYS A 1 279 ? 10.541 -13.592 3.081 1.00 96.62 279 LYS A C 1
ATOM 2213 O O . LYS A 1 279 ? 11.304 -13.362 4.016 1.00 96.62 279 LYS A O 1
ATOM 2218 N N . ARG A 1 280 ? 10.552 -12.889 1.942 1.00 95.31 280 ARG A N 1
ATOM 2219 C CA . ARG A 1 280 ? 11.473 -11.780 1.633 1.00 95.31 280 ARG A CA 1
ATOM 2220 C C . ARG A 1 280 ? 11.581 -10.729 2.746 1.00 95.31 280 ARG A C 1
ATOM 2222 O O . ARG A 1 280 ? 12.663 -10.179 2.946 1.00 95.31 280 ARG A O 1
ATOM 2229 N N . ILE A 1 281 ? 10.506 -10.463 3.496 1.00 96.94 281 ILE A N 1
ATOM 2230 C CA . ILE A 1 281 ? 10.527 -9.447 4.565 1.00 96.94 281 ILE A CA 1
ATOM 2231 C C . ILE A 1 281 ? 11.401 -9.862 5.756 1.00 96.94 281 ILE A C 1
ATOM 2233 O O . ILE A 1 281 ? 11.858 -9.006 6.502 1.00 96.94 281 ILE A O 1
ATOM 2237 N N . PHE A 1 282 ? 11.650 -11.163 5.930 1.00 97.81 282 PHE A N 1
ATOM 2238 C CA . PHE A 1 282 ? 12.535 -11.708 6.966 1.00 97.81 282 PHE A CA 1
ATOM 2239 C C . PHE A 1 282 ? 13.980 -11.867 6.482 1.00 97.81 282 PHE A C 1
ATOM 2241 O O . PHE A 1 282 ? 14.849 -12.247 7.257 1.00 97.81 282 PHE A O 1
ATOM 2248 N N . GLU A 1 283 ? 14.241 -11.604 5.200 1.00 96.56 283 GLU A N 1
ATOM 2249 C CA . GLU A 1 283 ? 15.562 -11.701 4.565 1.00 96.56 283 GLU A CA 1
ATOM 2250 C C . GLU A 1 283 ? 16.192 -10.314 4.347 1.00 96.56 283 GLU A C 1
ATOM 2252 O O . GLU A 1 283 ? 17.361 -10.214 3.982 1.00 96.56 283 GLU A O 1
ATOM 2257 N N . THR A 1 284 ? 15.441 -9.242 4.620 1.00 94.19 284 THR A N 1
ATOM 2258 C CA . THR A 1 284 ? 15.882 -7.849 4.470 1.00 94.19 284 THR A CA 1
ATOM 2259 C C . THR A 1 284 ? 15.890 -7.155 5.836 1.00 94.19 284 THR A C 1
ATOM 2261 O O . THR A 1 284 ? 14.938 -7.319 6.600 1.00 94.19 284 THR A O 1
ATOM 2264 N N . PRO A 1 285 ? 16.948 -6.402 6.190 1.00 96.56 285 PRO A N 1
ATOM 2265 C CA . PRO A 1 285 ? 16.965 -5.653 7.436 1.00 96.56 285 PRO A CA 1
ATOM 2266 C C . PRO A 1 285 ? 16.057 -4.422 7.355 1.00 96.56 285 PRO A C 1
ATOM 2268 O O . PRO A 1 285 ? 16.096 -3.650 6.396 1.00 96.56 285 PRO A O 1
ATOM 2271 N N . SER A 1 286 ? 15.308 -4.198 8.428 1.00 96.50 286 SER A N 1
ATOM 2272 C CA . SER A 1 286 ? 14.552 -2.972 8.685 1.00 96.50 286 SER A CA 1
ATOM 2273 C C . SER A 1 286 ? 15.335 -2.041 9.634 1.00 96.50 286 SER A C 1
ATOM 2275 O O . SER A 1 286 ? 16.365 -2.443 10.186 1.00 96.50 286 SER A O 1
ATOM 2277 N N . PRO A 1 287 ? 14.844 -0.822 9.929 1.00 96.44 287 PRO A N 1
ATOM 2278 C CA . PRO A 1 287 ? 15.349 -0.001 11.036 1.00 96.44 287 PRO A CA 1
ATOM 2279 C C . PRO A 1 287 ? 15.377 -0.693 12.415 1.00 96.44 287 PRO A C 1
ATOM 2281 O O . PRO A 1 287 ? 16.061 -0.216 13.318 1.00 96.44 287 PRO A O 1
ATOM 2284 N N . HIS A 1 288 ? 14.659 -1.810 12.583 1.00 95.88 288 HIS A N 1
ATOM 2285 C CA . HIS A 1 288 ? 14.659 -2.651 13.790 1.00 95.88 288 HIS A CA 1
ATOM 2286 C C . HIS A 1 288 ? 15.552 -3.896 13.669 1.00 95.88 288 HIS A C 1
ATOM 2288 O O . HIS A 1 288 ? 15.513 -4.772 14.527 1.00 95.88 288 HIS A O 1
ATOM 2294 N N . GLY A 1 289 ? 16.366 -3.985 12.614 1.00 95.81 289 GLY A N 1
ATOM 2295 C CA . GLY A 1 289 ? 17.128 -5.183 12.272 1.00 95.81 289 GLY A CA 1
ATOM 2296 C C . GLY A 1 289 ? 16.291 -6.192 11.485 1.00 95.81 289 GLY A C 1
ATOM 2297 O O . GLY A 1 289 ? 15.317 -5.827 10.818 1.00 95.81 289 GLY A O 1
ATOM 2298 N N . MET A 1 290 ? 16.697 -7.461 11.537 1.00 97.25 290 MET A N 1
ATOM 2299 C CA . MET A 1 290 ? 15.950 -8.558 10.918 1.00 97.25 290 MET A CA 1
ATOM 2300 C C . MET A 1 290 ? 14.645 -8.788 11.678 1.00 97.25 290 MET A C 1
ATOM 2302 O O . MET A 1 290 ? 14.645 -8.847 12.908 1.00 97.25 290 MET A O 1
ATOM 2306 N N . LEU A 1 291 ? 13.542 -8.920 10.947 1.00 97.38 291 LEU A N 1
ATOM 2307 C CA . LEU A 1 291 ? 12.246 -9.207 11.553 1.00 97.38 291 LEU A CA 1
ATOM 2308 C C . LEU A 1 291 ? 12.224 -10.634 12.114 1.00 97.38 291 LEU A C 1
ATOM 2310 O O . LEU A 1 291 ? 12.743 -11.556 11.487 1.00 97.38 291 LEU A O 1
ATOM 2314 N N . ASP A 1 292 ? 11.600 -10.811 13.278 1.00 96.81 292 ASP A N 1
ATOM 2315 C CA . ASP A 1 292 ? 11.430 -12.114 13.925 1.00 96.81 292 ASP A CA 1
ATOM 2316 C C . ASP A 1 292 ? 10.094 -12.753 13.493 1.00 96.81 292 ASP A C 1
ATOM 2318 O O . ASP A 1 292 ? 9.032 -12.212 13.826 1.00 96.81 292 ASP A O 1
ATOM 2322 N N . PRO A 1 293 ? 10.102 -13.896 12.777 1.00 97.19 293 PRO A N 1
ATOM 2323 C CA . PRO A 1 293 ? 8.877 -14.607 12.412 1.00 97.19 293 PRO A CA 1
ATOM 2324 C C . PRO A 1 293 ? 8.001 -14.961 13.619 1.00 97.19 293 PRO A C 1
ATOM 2326 O O . PRO A 1 293 ? 6.778 -14.852 13.535 1.00 97.19 293 PRO A O 1
ATOM 2329 N N . LEU A 1 294 ? 8.608 -15.303 14.762 1.00 97.62 294 LEU A N 1
ATOM 2330 C CA . LEU A 1 294 ? 7.868 -15.690 15.962 1.00 97.62 294 LEU A CA 1
ATOM 2331 C C . LEU A 1 294 ? 7.056 -14.514 16.521 1.00 97.62 294 LEU A C 1
ATOM 2333 O O . LEU A 1 294 ? 5.913 -14.695 16.941 1.00 97.62 294 LEU A O 1
ATOM 2337 N N . PHE A 1 295 ? 7.613 -13.299 16.478 1.00 98.19 295 PHE A N 1
ATOM 2338 C CA . PHE A 1 295 ? 6.896 -12.079 16.855 1.00 98.19 295 PHE A CA 1
ATOM 2339 C C . PHE A 1 295 ? 5.649 -11.880 15.982 1.00 98.19 295 PHE A C 1
ATOM 2341 O O . PHE A 1 295 ? 4.566 -11.593 16.496 1.00 98.19 295 PHE A O 1
ATOM 2348 N N . MET A 1 296 ? 5.788 -12.062 14.665 1.00 98.00 296 MET A N 1
ATOM 2349 C CA . MET A 1 296 ? 4.693 -11.879 13.707 1.00 98.00 296 MET A CA 1
ATOM 2350 C C . MET A 1 296 ? 3.575 -12.907 13.921 1.00 98.00 296 MET A C 1
ATOM 2352 O O . MET A 1 296 ? 2.397 -12.545 13.936 1.00 98.00 296 MET A O 1
ATOM 2356 N N . GLU A 1 297 ? 3.934 -14.172 14.147 1.00 97.88 297 GLU A N 1
ATOM 2357 C CA . GLU A 1 297 ? 2.988 -15.256 14.436 1.00 97.88 297 GLU A CA 1
ATOM 2358 C C . GLU A 1 297 ? 2.229 -15.028 15.751 1.00 97.88 297 GLU A C 1
ATOM 2360 O O . GLU A 1 297 ? 1.003 -15.167 15.806 1.00 97.88 297 GLU A O 1
ATOM 2365 N N . GLN A 1 298 ? 2.940 -14.634 16.812 1.00 98.44 298 GLN A N 1
ATOM 2366 C CA . GLN A 1 298 ? 2.335 -14.324 18.109 1.00 98.44 298 GLN A CA 1
ATOM 2367 C C . GLN A 1 298 ? 1.362 -13.145 18.007 1.00 98.44 298 GLN A C 1
ATOM 2369 O O . GLN A 1 298 ? 0.255 -13.215 18.547 1.00 98.44 298 GLN A O 1
ATOM 2374 N N . ALA A 1 299 ? 1.737 -12.091 17.280 1.00 98.44 299 ALA A N 1
ATOM 2375 C CA . ALA A 1 299 ? 0.888 -10.926 17.063 1.00 98.44 299 ALA A CA 1
ATOM 2376 C C . ALA A 1 299 ? -0.366 -11.249 16.243 1.00 98.44 299 ALA A C 1
ATOM 2378 O O . ALA A 1 299 ? -1.463 -10.839 16.629 1.00 98.44 299 ALA A O 1
ATOM 2379 N N . LEU A 1 300 ? -0.238 -12.034 15.167 1.00 98.38 300 LEU A N 1
ATOM 2380 C CA . LEU A 1 300 ? -1.379 -12.509 14.379 1.00 98.38 300 LEU A CA 1
ATOM 2381 C C . LEU A 1 300 ? -2.352 -13.320 15.246 1.00 98.38 300 LEU A C 1
ATOM 2383 O O . LEU A 1 300 ? -3.557 -13.058 15.235 1.00 98.38 300 LEU A O 1
ATOM 2387 N N . LYS A 1 301 ? -1.836 -14.259 16.050 1.00 98.38 301 LYS A N 1
ATOM 2388 C CA . LYS A 1 301 ? -2.653 -15.079 16.956 1.00 98.38 301 LYS A CA 1
ATOM 2389 C C . LYS A 1 301 ? -3.373 -14.232 18.007 1.00 98.38 301 LYS A C 1
ATOM 2391 O O . LYS A 1 301 ? -4.556 -14.456 18.266 1.00 98.38 301 LYS A O 1
ATOM 2396 N N . LEU A 1 302 ? -2.679 -13.259 18.598 1.00 98.69 302 LEU A N 1
ATOM 2397 C CA . LEU A 1 302 ? -3.263 -12.350 19.583 1.00 98.69 302 LEU A CA 1
ATOM 2398 C C . LEU A 1 302 ? -4.362 -11.478 18.963 1.00 98.69 302 LEU A C 1
ATOM 2400 O O . LEU A 1 302 ? -5.446 -11.373 19.536 1.00 98.69 302 LEU A O 1
ATOM 2404 N N . TYR A 1 303 ? -4.108 -10.882 17.793 1.00 98.44 303 TYR A N 1
ATOM 2405 C CA . TYR A 1 303 ? -5.096 -10.069 17.082 1.00 98.44 303 TYR A CA 1
ATOM 2406 C C . TYR A 1 303 ? -6.343 -10.892 16.743 1.00 98.44 303 TYR A C 1
ATOM 2408 O O . TYR A 1 303 ? -7.453 -10.485 17.090 1.00 98.44 303 TYR A O 1
ATOM 2416 N N . LYS A 1 304 ? -6.161 -12.082 16.149 1.00 98.06 304 LYS A N 1
ATOM 2417 C CA . LYS A 1 304 ? -7.253 -13.013 15.826 1.00 98.06 304 LYS A CA 1
ATOM 2418 C C . LYS A 1 304 ? -8.108 -13.313 17.059 1.00 98.06 304 LYS A C 1
ATOM 2420 O O . LYS A 1 304 ? -9.321 -13.128 17.016 1.00 98.06 304 LYS A O 1
ATOM 2425 N N . SER A 1 305 ? -7.479 -13.703 18.171 1.00 98.19 305 SER A N 1
ATOM 2426 C CA . SER A 1 305 ? -8.189 -14.019 19.417 1.00 98.19 305 SER A CA 1
ATOM 2427 C C . SER A 1 305 ? -9.034 -12.846 19.921 1.00 98.19 305 SER A C 1
ATOM 2429 O O . SER A 1 305 ? -10.172 -13.053 20.336 1.00 98.19 305 SER A O 1
ATOM 2431 N N . ARG A 1 306 ? -8.498 -11.618 19.882 1.00 97.94 306 ARG A N 1
ATOM 2432 C CA . ARG A 1 306 ? -9.224 -10.417 20.328 1.00 97.94 306 ARG A CA 1
ATOM 2433 C C . ARG A 1 306 ? -10.414 -10.104 19.423 1.00 97.94 306 ARG A C 1
ATOM 2435 O O . ARG A 1 306 ? -11.490 -9.792 19.920 1.00 97.94 306 ARG A O 1
ATOM 2442 N N . VAL A 1 307 ? -10.236 -10.201 18.106 1.00 97.19 307 VAL A N 1
ATOM 2443 C CA . VAL A 1 307 ? -11.319 -9.970 17.139 1.00 97.19 307 VAL A CA 1
ATOM 2444 C C . VAL A 1 307 ? -12.445 -10.986 17.321 1.00 97.19 307 VAL A C 1
ATOM 2446 O O . VAL A 1 307 ? -13.607 -10.594 17.372 1.00 97.19 307 VAL A O 1
ATOM 2449 N N . GLU A 1 308 ? -12.125 -12.273 17.466 1.00 95.94 308 GLU A N 1
ATOM 2450 C CA . GLU A 1 308 ? -13.131 -13.323 17.670 1.00 95.94 308 GLU A CA 1
ATOM 2451 C C . GLU A 1 308 ? -13.931 -13.130 18.968 1.00 95.94 308 GLU A C 1
ATOM 2453 O O . GLU A 1 308 ? -15.144 -13.344 18.989 1.00 95.94 308 GLU A O 1
ATOM 2458 N N . GLU A 1 309 ? -13.275 -12.715 20.053 1.00 97.06 309 GLU A N 1
ATOM 2459 C CA . GLU A 1 309 ? -13.931 -12.402 21.327 1.00 97.06 309 GLU A CA 1
ATOM 2460 C C . GLU A 1 309 ? -14.874 -11.193 21.206 1.00 97.06 309 GLU A C 1
ATOM 2462 O O . GLU A 1 309 ? -16.026 -11.231 21.659 1.00 97.06 309 GLU A O 1
ATOM 2467 N N . GLU A 1 310 ? -14.421 -10.127 20.544 1.00 96.56 310 GLU A N 1
ATOM 2468 C CA . GLU A 1 310 ? -15.225 -8.922 20.346 1.00 96.56 310 GLU A CA 1
ATOM 2469 C C . GLU A 1 310 ? -16.403 -9.140 19.389 1.00 96.56 310 GLU A C 1
ATOM 2471 O O . GLU A 1 310 ? -17.487 -8.605 19.631 1.00 96.56 310 GLU A O 1
ATOM 2476 N N . LEU A 1 311 ? -16.235 -9.954 18.343 1.00 95.69 311 LEU A N 1
ATOM 2477 C CA . LEU A 1 311 ? -17.319 -10.321 17.428 1.00 95.69 311 LEU A CA 1
ATOM 2478 C C . LEU A 1 311 ? -18.416 -11.121 18.136 1.00 95.69 311 LEU A C 1
ATOM 2480 O O . LEU A 1 311 ? -19.592 -10.779 18.007 1.00 95.69 311 LEU A O 1
ATOM 2484 N N . LYS A 1 312 ? -18.049 -12.113 18.958 1.00 94.00 312 LYS A N 1
ATOM 2485 C CA . LYS A 1 312 ? -19.015 -12.868 19.782 1.00 94.00 312 LYS A CA 1
ATOM 2486 C C . LYS A 1 312 ? -19.805 -11.947 20.712 1.00 94.00 312 LYS A C 1
ATOM 2488 O O . LYS A 1 312 ? -21.017 -12.099 20.866 1.00 94.00 312 LYS A O 1
ATOM 2493 N N . SER A 1 313 ? -19.124 -10.969 21.306 1.00 91.81 313 SER A N 1
ATOM 2494 C CA . SER A 1 313 ? -19.747 -9.975 22.186 1.00 91.81 313 SER A CA 1
ATOM 2495 C C . SER A 1 313 ? -20.725 -9.070 21.424 1.00 91.81 313 SER A C 1
ATOM 2497 O O . SER A 1 313 ? -21.820 -8.788 21.913 1.00 91.81 313 SER A O 1
ATOM 2499 N N . LEU A 1 314 ? -20.369 -8.656 20.202 1.00 89.75 314 LEU A N 1
ATOM 2500 C CA . LEU A 1 314 ? -21.228 -7.848 19.332 1.00 89.75 314 LEU A CA 1
ATOM 2501 C C . LEU A 1 314 ? -22.501 -8.602 18.911 1.00 89.75 314 LEU A C 1
ATOM 2503 O O . LEU A 1 314 ? -23.583 -8.017 18.895 1.00 89.75 314 LEU A O 1
ATOM 2507 N N . GLU A 1 315 ? -22.394 -9.892 18.595 1.00 85.44 315 GLU A N 1
ATOM 2508 C CA . GLU A 1 315 ? -23.545 -10.735 18.243 1.00 85.44 315 GLU A CA 1
ATOM 2509 C C . GLU A 1 315 ? -24.502 -10.937 19.417 1.00 85.44 315 GLU A C 1
ATOM 2511 O O . GLU A 1 315 ? -25.719 -10.860 19.242 1.00 85.44 315 GLU A O 1
ATOM 2516 N N . ALA A 1 316 ? -23.966 -11.153 20.622 1.00 81.94 316 ALA A N 1
ATOM 2517 C CA . ALA A 1 316 ? -24.771 -11.283 21.833 1.00 81.94 316 ALA A CA 1
ATOM 2518 C C . ALA A 1 316 ? -25.586 -10.010 22.123 1.00 81.94 316 ALA A C 1
ATOM 2520 O O . ALA A 1 316 ? -26.726 -10.102 22.576 1.00 81.94 316 ALA A O 1
ATOM 2521 N N . ALA A 1 317 ? -25.033 -8.834 21.814 1.00 77.75 317 ALA A N 1
ATOM 2522 C CA . ALA A 1 317 ? -25.711 -7.550 21.981 1.00 77.75 317 ALA A CA 1
ATOM 2523 C C . ALA A 1 317 ? -26.802 -7.275 20.923 1.00 77.75 317 ALA A C 1
ATOM 2525 O O . ALA A 1 317 ? -27.696 -6.476 21.179 1.00 77.75 317 ALA A O 1
ATOM 2526 N N . GLN A 1 318 ? -26.752 -7.917 19.747 1.00 70.75 318 GLN A N 1
ATOM 2527 C CA . GLN A 1 318 ? -27.726 -7.730 18.653 1.00 70.75 318 GLN A CA 1
ATOM 2528 C C . GLN A 1 318 ? -28.941 -8.674 18.725 1.00 70.75 318 GLN A C 1
ATOM 2530 O O . GLN A 1 318 ? -29.874 -8.514 17.943 1.00 70.75 318 GLN A O 1
ATOM 2535 N N . ARG A 1 319 ? -28.936 -9.671 19.621 1.00 57.53 319 ARG A N 1
ATOM 2536 C CA . ARG A 1 319 ? -29.987 -10.704 19.746 1.00 57.53 319 ARG A CA 1
ATOM 2537 C C . ARG A 1 319 ? -31.135 -10.346 20.713 1.00 57.53 319 ARG A C 1
ATOM 2539 O O . ARG A 1 319 ? -31.819 -11.256 21.176 1.00 57.53 319 ARG A O 1
ATOM 2546 N N . TRP A 1 320 ? -31.353 -9.062 20.999 1.00 38.88 320 TRP A N 1
ATOM 2547 C CA . TRP A 1 320 ? -32.407 -8.568 21.898 1.00 38.88 320 TRP A CA 1
ATOM 2548 C C . TRP A 1 320 ? -33.360 -7.618 21.181 1.00 38.88 320 TRP A C 1
ATOM 2550 O O . TRP A 1 320 ? -32.856 -6.728 20.459 1.00 38.88 320 TRP A O 1
#

pLDDT: mean 95.67, std 5.3, range [38.88, 98.81]

Sequence (320 aa):
GERLAERYLGRRVSCAHCPVACIHLAVLREPYKNEPYFYKTTFVSYDYEPIYACGSMLGMGSTEGMLKVLDEVETYGLDAMSTGVALAWMTEAYERGLVTEKETIVRPVWGDYASYLKAIEYVVEQPNDFYAALAKGVEYASKVYGGTEFALAYGGNEMPGYHTGPAAHLGFALGTRHSHLDSAGYSYDQKMVGKRLSVEDAVAYLMEEERWRQVLTSLVICLFARGVYTPQVVVEAFKPLGWELSENDLKEIGKKIHLLKLRYKLDEGFSFDQLRFPKRIFETPSPHGMLDPLFMEQALKLYKSRVEEELKSLEAAQRW

Radius of gyration: 21.92 Å; chains: 1; bounding box: 50×45×60 Å

Secondary structure (DSSP, 8-state):
-HHHHHHTEEEEE--TT-SS--EEEEEEEEEETTEEEEEEEEEEEE-HHHHHHHTGGGT---HHHHHHHHHHHHHHT--HHHHHHHHHHHHHHHHTTSS-HHHHSS---TT-HHHHHHHHHHHHH--SHHHHHHTT-HHHHHHHHS-TTT--EETTEEPPS--S-HHHHHHHHHSTTSSTTT--HHHHHHHHTTSPPPHHHHHHHHHHHHHHHHHHHHTT--GGGTTT--HHHHHHHHGGGT----HHHHHHHHHHHHHHHHHHHHHTT--GGG----GGGGTS-BTTBS--HHHHHHHHHHHHHHHHHHHHHHHHHH--